Protein AF-A0A928U946-F1 (afdb_monomer_lite)

pLDDT: mean 80.58, std 9.84, range [49.53, 94.31]

Sequence (183 aa):
MQHPRQFDEGKYKKPEDRLKMPDFRLSVEQIKALVIFLSGLRDEKLPEKYVASLSERQKVIAEGRMIINKYNCSGCHQFDLDRIYLNDGIELSGMVKIEEDDGVYFQLMEDNERYGHKAGEVVFIAAEDVVKQDRVTEIELANRIIAYHVEEIGIMPEEARVFVPPLLYGEGKKVQCEWTFAF

Foldseek 3Di:
DCDQQPVVPPDDDDPVRGRPDDDPVDDPVRVVVVCVVVVPDDPPPDDVVPDDPDDPVRVVVVVVVVVCVVVVVVVPDDDWWKWFQFPVRDIFIFDFPDDDPFWTFTAGCADDVPVPDHHRDTDTDGPVGTPDMDIDPADCVQVVQLVCCCVVVVDDSVVSSVVQDDCDDDPVNVVDDVSPPDD

Radius of gyration: 25.31 Å; chains: 1; bounding box: 65×48×60 Å

Secondary structure (DSSP, 8-state):
---TTGGGTTS---GGGS---------HHHHHHHHHHHHH----PPPGGGS----HHHHHHHHHHHHHHHTTGGGTS----EEEEETTS-EEEEEEEEE-SSEEEEEESS-BTTTTB-TT-EEEEEGGGEEEEEE-----HHHHHHHHIIIII---HHHHGGGSPPPP-GGGGGG--GGGS--

Structure (mmCIF, N/CA/C/O backbone):
data_AF-A0A928U946-F1
#
_entry.id   AF-A0A928U946-F1
#
loop_
_atom_site.group_PDB
_atom_site.id
_atom_site.type_symbol
_atom_site.label_atom_id
_atom_site.label_alt_id
_atom_site.label_comp_id
_atom_site.label_asym_id
_atom_site.label_entity_id
_atom_site.label_seq_id
_atom_site.pdbx_PDB_ins_code
_atom_site.Cartn_x
_atom_site.Cartn_y
_atom_site.Cartn_z
_atom_site.occupancy
_atom_site.B_iso_or_equiv
_atom_site.auth_seq_id
_atom_site.auth_comp_id
_atom_site.auth_asym_id
_atom_site.auth_atom_id
_atom_site.pdbx_PDB_model_num
ATOM 1 N N . MET A 1 1 ? 28.181 -9.543 -25.903 1.00 61.56 1 MET A N 1
ATOM 2 C CA . MET A 1 1 ? 27.677 -10.729 -25.174 1.00 61.56 1 MET A CA 1
ATOM 3 C C . MET A 1 1 ? 28.679 -11.872 -25.082 1.00 61.56 1 MET A C 1
ATOM 5 O O . MET A 1 1 ? 28.697 -12.497 -24.040 1.00 61.56 1 MET A O 1
ATOM 9 N N . GLN A 1 2 ? 29.519 -12.129 -26.093 1.00 69.06 2 GLN A N 1
ATOM 10 C CA . GLN A 1 2 ? 30.469 -13.257 -26.052 1.00 69.06 2 GLN A CA 1
ATOM 11 C C . GLN A 1 2 ? 31.568 -13.113 -24.979 1.00 69.06 2 GLN A C 1
ATOM 13 O O . GLN A 1 2 ? 31.949 -14.098 -24.368 1.00 69.06 2 GLN A O 1
ATOM 18 N N . HIS A 1 3 ? 32.007 -11.882 -24.689 1.00 79.50 3 HIS A N 1
ATOM 19 C CA . HIS A 1 3 ? 32.955 -11.586 -23.607 1.00 79.50 3 HIS A CA 1
ATOM 20 C C . HIS A 1 3 ? 32.470 -10.373 -22.796 1.00 79.50 3 HIS A C 1
ATOM 22 O O . HIS A 1 3 ? 32.788 -9.230 -23.144 1.00 79.50 3 HIS A O 1
ATOM 28 N N . PRO A 1 4 ? 31.645 -10.576 -21.753 1.00 80.56 4 PRO A N 1
ATOM 29 C CA . PRO A 1 4 ? 31.019 -9.488 -20.990 1.00 80.56 4 PRO A CA 1
ATOM 30 C C . PRO A 1 4 ? 32.015 -8.537 -20.317 1.00 80.56 4 PRO A C 1
ATOM 32 O O . PRO A 1 4 ? 31.706 -7.365 -20.133 1.00 80.56 4 PRO A O 1
ATOM 35 N N . ARG A 1 5 ? 33.222 -9.024 -19.997 1.00 82.38 5 ARG A N 1
ATOM 36 C CA . ARG A 1 5 ? 34.294 -8.262 -19.335 1.00 82.38 5 ARG A CA 1
ATOM 37 C C . ARG A 1 5 ? 35.460 -7.874 -20.247 1.00 82.38 5 ARG A C 1
ATOM 39 O O . ARG A 1 5 ? 36.483 -7.427 -19.747 1.00 82.38 5 ARG A O 1
ATOM 46 N N . GLN A 1 6 ? 35.308 -7.963 -21.570 1.00 85.00 6 GLN A N 1
ATOM 47 C CA . GLN A 1 6 ? 36.386 -7.629 -22.522 1.00 85.00 6 GLN A CA 1
ATOM 48 C C . GLN A 1 6 ? 36.969 -6.215 -22.327 1.00 85.00 6 GLN A C 1
ATOM 50 O O . GLN A 1 6 ? 38.142 -5.976 -22.574 1.00 85.00 6 GLN A O 1
ATOM 55 N N . PHE A 1 7 ? 36.168 -5.263 -21.833 1.00 81.06 7 PHE A N 1
ATOM 56 C CA . PHE A 1 7 ? 36.613 -3.884 -21.585 1.00 81.06 7 PHE A CA 1
ATOM 57 C C . PHE A 1 7 ? 37.295 -3.673 -20.221 1.00 81.06 7 PHE A C 1
ATOM 59 O O . PHE A 1 7 ? 37.709 -2.549 -19.909 1.00 81.06 7 PHE A O 1
ATOM 66 N N . ASP A 1 8 ? 37.378 -4.720 -19.399 1.00 83.62 8 ASP A N 1
ATOM 67 C CA . ASP A 1 8 ? 38.188 -4.758 -18.180 1.00 83.62 8 ASP A CA 1
ATOM 68 C C . ASP A 1 8 ? 39.599 -5.312 -18.459 1.00 83.62 8 ASP A C 1
ATOM 70 O O . ASP A 1 8 ? 40.495 -5.146 -17.634 1.00 83.62 8 ASP A O 1
ATOM 74 N N . GLU A 1 9 ? 39.827 -5.929 -19.623 1.00 81.69 9 GLU A N 1
ATOM 75 C CA . GLU A 1 9 ? 41.129 -6.484 -20.000 1.00 81.69 9 GLU A CA 1
ATOM 76 C C . GLU A 1 9 ? 42.175 -5.377 -20.210 1.00 81.69 9 GLU A C 1
ATOM 78 O O . GLU A 1 9 ? 41.906 -4.330 -20.804 1.00 81.69 9 GLU A O 1
ATOM 83 N N . GLY A 1 10 ? 43.385 -5.586 -19.677 1.00 82.50 10 GLY A N 1
ATOM 84 C CA . GLY A 1 10 ? 44.504 -4.643 -19.802 1.00 82.50 10 GLY A CA 1
ATOM 85 C C . GLY A 1 10 ? 44.351 -3.331 -19.021 1.00 82.50 10 GLY A C 1
ATOM 86 O O . GLY A 1 10 ? 45.208 -2.456 -19.135 1.00 82.50 10 GLY A O 1
ATOM 87 N N . LYS A 1 11 ? 43.290 -3.175 -18.216 1.00 82.25 11 LYS A N 1
ATOM 88 C CA . LYS A 1 11 ? 43.046 -1.985 -17.389 1.00 82.25 11 LYS A CA 1
ATOM 89 C C . LYS A 1 11 ? 42.996 -2.360 -15.915 1.00 82.25 11 LYS A C 1
ATOM 91 O O . LYS A 1 11 ? 42.261 -3.258 -15.514 1.00 82.25 11 LYS A O 1
ATOM 96 N N . TYR A 1 12 ? 43.727 -1.625 -15.081 1.00 82.19 12 TYR A N 1
ATOM 97 C CA . TYR A 1 12 ? 43.527 -1.722 -13.639 1.00 82.19 12 TYR A CA 1
ATOM 98 C C . TYR A 1 12 ? 42.211 -1.032 -13.256 1.00 82.19 12 TYR A C 1
ATOM 100 O O . TYR A 1 12 ? 42.032 0.158 -13.512 1.00 82.19 12 TYR A O 1
ATOM 108 N N . LYS A 1 13 ? 41.297 -1.787 -12.642 1.00 83.31 13 LYS A N 1
ATOM 109 C CA . LYS A 1 13 ? 40.032 -1.297 -12.079 1.00 83.31 13 LYS A CA 1
ATOM 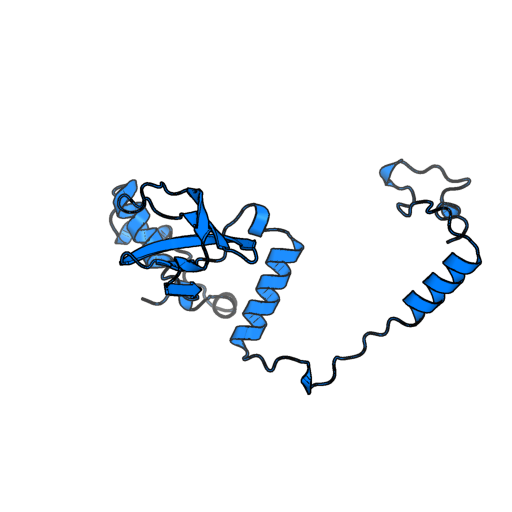110 C C . LYS A 1 13 ? 39.823 -1.903 -10.697 1.00 83.31 13 LYS A C 1
ATOM 112 O O . LYS A 1 13 ? 40.070 -3.103 -10.513 1.00 83.31 13 LYS A O 1
ATOM 117 N N . LYS A 1 14 ? 39.343 -1.095 -9.745 1.00 83.94 14 LYS A N 1
ATOM 118 C CA . LYS A 1 14 ? 38.908 -1.601 -8.435 1.00 83.94 14 LYS A CA 1
ATOM 119 C C . LYS A 1 14 ? 37.752 -2.594 -8.626 1.00 83.94 14 LYS A C 1
ATOM 121 O O . LYS A 1 14 ? 37.055 -2.509 -9.637 1.00 83.94 14 LYS A O 1
ATOM 126 N N . PRO A 1 15 ? 37.534 -3.542 -7.699 1.00 81.19 15 PRO A N 1
ATOM 127 C CA . PRO A 1 15 ? 36.472 -4.539 -7.829 1.00 81.19 15 PRO A CA 1
ATOM 128 C C . PRO A 1 15 ? 35.081 -3.939 -8.086 1.00 81.19 15 PRO A C 1
ATOM 130 O O . PRO A 1 15 ? 34.350 -4.477 -8.916 1.00 81.19 15 PRO A O 1
ATOM 133 N N . GLU A 1 16 ? 34.749 -2.811 -7.448 1.00 85.06 16 GLU A N 1
ATOM 134 C CA . GLU A 1 16 ? 33.469 -2.107 -7.636 1.00 85.06 16 GLU A CA 1
ATOM 135 C C . GLU A 1 16 ? 33.298 -1.494 -9.040 1.00 85.06 16 GLU A C 1
ATOM 137 O O . GLU A 1 16 ? 32.171 -1.351 -9.516 1.00 85.06 16 GLU A O 1
ATOM 142 N N . ASP A 1 17 ? 34.411 -1.177 -9.711 1.00 83.75 17 ASP A N 1
ATOM 143 C CA . ASP A 1 17 ? 34.457 -0.468 -10.998 1.00 83.75 17 ASP A CA 1
ATOM 144 C C . ASP A 1 17 ? 34.483 -1.417 -12.212 1.00 83.75 17 ASP A C 1
ATOM 146 O O . ASP A 1 17 ? 34.528 -0.977 -13.367 1.00 83.75 17 ASP A O 1
ATOM 150 N N . ARG A 1 18 ? 34.503 -2.735 -11.976 1.00 83.50 18 ARG A N 1
ATOM 151 C CA . ARG A 1 18 ? 34.473 -3.750 -13.040 1.00 83.50 18 ARG A CA 1
ATOM 152 C C . ARG A 1 18 ? 33.085 -3.857 -13.657 1.00 83.50 18 ARG A C 1
ATOM 154 O O . ARG A 1 18 ? 32.070 -3.566 -13.022 1.00 83.50 18 ARG A O 1
ATOM 161 N N . LEU A 1 19 ? 33.025 -4.329 -14.900 1.00 84.56 19 LEU A N 1
ATOM 162 C CA . LEU A 1 19 ? 31.747 -4.564 -15.557 1.00 84.56 19 LEU A CA 1
ATOM 163 C C . LEU A 1 19 ? 30.929 -5.606 -14.782 1.00 84.56 19 LEU A C 1
ATOM 165 O O . LEU A 1 19 ? 31.372 -6.728 -14.514 1.00 84.56 19 LEU A O 1
ATOM 169 N N . LYS A 1 20 ? 29.704 -5.202 -14.429 1.00 86.06 20 LYS A N 1
ATOM 170 C CA . LYS A 1 20 ? 28.777 -5.987 -13.603 1.00 86.06 20 LYS A CA 1
ATOM 171 C C . LYS A 1 20 ? 28.120 -7.138 -14.357 1.00 86.06 20 LYS A C 1
ATOM 173 O O . LYS A 1 20 ? 27.618 -8.053 -13.717 1.00 86.06 20 LYS A O 1
ATOM 178 N N . MET A 1 21 ? 28.115 -7.093 -15.691 1.00 86.75 21 MET A N 1
ATOM 179 C CA . MET A 1 21 ? 27.466 -8.108 -16.516 1.00 86.75 21 MET A CA 1
ATOM 180 C C . MET A 1 21 ? 28.122 -9.485 -16.282 1.00 86.75 21 MET A C 1
ATOM 182 O O . MET A 1 21 ? 29.319 -9.631 -16.549 1.00 86.75 21 MET A O 1
ATOM 186 N N . PRO A 1 22 ? 27.372 -10.485 -15.779 1.00 83.75 22 PRO A N 1
ATOM 187 C CA . PRO A 1 22 ? 27.886 -11.835 -15.581 1.00 83.75 22 PRO A CA 1
ATOM 188 C C . PRO A 1 22 ? 28.198 -12.538 -16.903 1.00 83.75 22 PRO A C 1
ATOM 190 O O . PRO A 1 22 ? 27.656 -12.195 -17.956 1.00 83.75 22 PRO A O 1
ATOM 193 N N . ASP A 1 23 ? 29.040 -13.566 -16.825 1.00 84.56 23 ASP A N 1
ATOM 194 C CA . ASP A 1 23 ? 29.208 -14.520 -17.916 1.00 84.56 23 ASP A CA 1
ATOM 195 C C . ASP A 1 23 ? 28.184 -15.652 -17.788 1.00 84.56 23 ASP A C 1
ATOM 197 O O . ASP A 1 23 ? 28.291 -16.532 -16.932 1.00 84.56 23 ASP A O 1
ATOM 201 N N . PHE A 1 24 ? 27.171 -15.597 -18.650 1.00 85.81 24 PHE A N 1
ATOM 202 C CA . PHE A 1 24 ? 26.083 -16.570 -18.711 1.00 85.81 24 PHE A CA 1
ATOM 203 C C . PHE A 1 24 ? 26.414 -17.801 -19.567 1.00 85.81 24 PHE A C 1
ATOM 205 O O . PHE A 1 24 ? 25.575 -18.692 -19.667 1.00 85.81 24 PHE A O 1
ATOM 212 N N . ARG A 1 25 ? 27.611 -17.873 -20.179 1.00 88.00 25 ARG A N 1
ATOM 213 C CA . ARG A 1 25 ? 28.060 -19.003 -21.019 1.00 88.00 25 ARG A CA 1
ATOM 214 C C . ARG A 1 25 ? 27.061 -19.384 -22.123 1.00 88.00 25 ARG A C 1
ATOM 216 O O . ARG A 1 25 ? 26.819 -20.559 -22.383 1.00 88.00 25 ARG A O 1
ATOM 223 N N . LEU A 1 26 ? 26.473 -18.372 -22.763 1.00 88.88 26 LEU A N 1
ATOM 224 C CA . LEU A 1 26 ? 25.502 -18.545 -23.845 1.00 88.88 26 LEU A CA 1
ATOM 225 C C . LEU A 1 26 ? 26.184 -18.986 -25.147 1.00 88.88 26 LEU A C 1
ATOM 227 O O . LEU A 1 26 ? 27.259 -18.486 -25.488 1.00 88.88 26 LEU A O 1
ATOM 231 N N . SER A 1 27 ? 25.526 -19.858 -25.915 1.00 92.75 27 SER A N 1
ATOM 232 C CA . SER A 1 27 ? 25.951 -20.193 -27.279 1.00 92.75 27 SER A CA 1
ATOM 233 C C . SER A 1 27 ? 25.749 -19.013 -28.238 1.00 92.75 27 SER A C 1
ATOM 235 O O . SER A 1 27 ? 25.004 -18.069 -27.957 1.00 92.75 27 SER A O 1
ATOM 237 N N . VAL A 1 28 ? 26.383 -19.063 -29.411 1.00 90.38 28 VAL A N 1
ATOM 238 C CA . VAL A 1 28 ? 26.236 -18.022 -30.444 1.00 90.38 28 VAL A CA 1
ATOM 239 C C . VAL A 1 28 ? 24.777 -17.895 -30.896 1.00 90.38 28 VAL A C 1
ATOM 241 O O . VAL A 1 28 ? 24.278 -16.784 -31.085 1.00 90.38 28 VAL A O 1
ATOM 244 N N . GLU A 1 29 ? 24.066 -19.016 -31.003 1.00 92.69 29 GLU A N 1
ATOM 245 C CA . GLU A 1 29 ? 22.645 -19.078 -31.346 1.00 92.69 29 GLU A CA 1
ATOM 246 C C . GLU A 1 29 ? 21.782 -18.442 -30.255 1.00 92.69 29 GLU A C 1
ATOM 248 O O . GLU A 1 29 ? 20.895 -17.649 -30.567 1.00 92.69 29 GLU A O 1
ATOM 253 N N . GLN A 1 30 ? 22.068 -18.723 -28.979 1.00 91.19 30 GLN A N 1
ATOM 254 C CA . GLN A 1 30 ? 21.353 -18.135 -27.841 1.00 91.19 30 GLN A CA 1
ATOM 255 C C . GLN A 1 30 ? 21.585 -16.626 -27.742 1.00 91.19 30 GLN A C 1
ATOM 257 O O . GLN A 1 30 ? 20.645 -15.869 -27.508 1.00 91.19 30 GLN A O 1
ATOM 262 N N . ILE A 1 31 ? 22.817 -16.168 -27.983 1.00 91.50 31 ILE A N 1
ATOM 263 C CA . ILE A 1 31 ? 23.141 -14.738 -28.056 1.00 91.50 31 ILE A CA 1
ATOM 264 C C . ILE A 1 31 ? 22.345 -14.081 -29.184 1.00 91.50 31 ILE A C 1
ATOM 266 O O . ILE A 1 31 ? 21.745 -13.029 -28.978 1.00 91.50 31 ILE A O 1
ATOM 270 N N . LYS A 1 32 ? 22.306 -14.699 -30.369 1.00 91.94 32 LYS A N 1
ATOM 271 C CA . LYS A 1 32 ? 21.558 -14.174 -31.516 1.00 91.94 32 LYS A CA 1
ATOM 272 C C . LYS A 1 32 ? 20.055 -14.122 -31.234 1.00 91.94 32 LYS A C 1
ATOM 274 O O . LYS A 1 32 ? 19.433 -13.103 -31.513 1.00 91.94 32 LYS A O 1
ATOM 279 N N . ALA A 1 33 ? 19.490 -15.174 -30.646 1.00 92.81 33 ALA A N 1
ATOM 280 C CA . ALA A 1 33 ? 18.089 -15.218 -30.234 1.00 92.81 33 ALA A CA 1
ATOM 281 C C . ALA A 1 33 ? 17.758 -14.116 -29.218 1.00 92.81 33 ALA A C 1
ATOM 283 O O . ALA A 1 33 ? 16.769 -13.408 -29.384 1.00 92.81 33 ALA A O 1
ATOM 284 N N . LEU A 1 34 ? 18.616 -13.913 -28.217 1.00 90.75 34 LEU A N 1
ATOM 285 C CA . LEU A 1 34 ? 18.429 -12.878 -27.204 1.00 90.75 34 LEU A CA 1
ATOM 286 C C . LEU A 1 34 ? 18.534 -11.465 -27.794 1.00 90.75 34 LEU A C 1
ATOM 288 O O . LEU A 1 34 ? 17.732 -10.603 -27.456 1.00 90.75 34 LEU A O 1
ATOM 292 N N . VAL A 1 35 ? 19.469 -11.228 -28.719 1.00 89.94 35 VAL A N 1
ATOM 293 C CA . VAL A 1 35 ? 19.572 -9.949 -29.442 1.00 89.94 35 VAL A CA 1
ATOM 294 C C . VAL A 1 35 ? 18.326 -9.698 -30.285 1.00 89.94 35 VAL A C 1
ATOM 296 O O . VAL A 1 35 ? 17.808 -8.586 -30.255 1.00 89.94 35 VAL A O 1
ATOM 299 N N . ILE A 1 36 ? 17.822 -10.705 -31.006 1.00 89.88 36 ILE A N 1
ATOM 300 C CA . ILE A 1 36 ? 16.582 -10.594 -31.792 1.00 89.88 36 ILE A CA 1
ATOM 301 C C . ILE A 1 36 ? 15.404 -10.265 -30.876 1.00 89.88 36 ILE A C 1
ATOM 303 O O . ILE A 1 36 ? 14.654 -9.340 -31.170 1.00 89.88 36 ILE A O 1
ATOM 307 N N . PHE A 1 37 ? 15.273 -10.978 -29.758 1.00 89.94 37 PHE A N 1
ATOM 308 C CA . PHE A 1 37 ? 14.222 -10.745 -28.775 1.00 89.94 37 PHE A CA 1
ATOM 309 C C . PHE A 1 37 ? 14.275 -9.317 -28.225 1.00 89.94 37 PHE A C 1
ATOM 311 O O . PHE A 1 37 ? 13.308 -8.577 -28.363 1.00 89.94 37 PHE A O 1
ATOM 318 N N . LEU A 1 38 ? 15.425 -8.893 -27.690 1.00 88.62 38 LEU A N 1
ATOM 319 C CA . LEU A 1 38 ? 15.607 -7.554 -27.123 1.00 88.62 38 LEU A CA 1
ATOM 320 C C . LEU A 1 38 ? 15.436 -6.444 -28.168 1.00 88.62 38 LEU A C 1
ATOM 322 O O . LEU A 1 38 ? 14.910 -5.388 -27.846 1.00 88.62 38 LEU A O 1
ATOM 326 N N . SER A 1 39 ? 15.848 -6.679 -29.417 1.00 85.50 39 SER A N 1
ATOM 327 C CA . SER A 1 39 ? 15.660 -5.720 -30.520 1.00 85.50 39 SER A CA 1
ATOM 328 C C . SER A 1 39 ? 14.210 -5.664 -31.010 1.00 85.50 39 SER A C 1
ATOM 330 O O . SER A 1 39 ? 13.802 -4.682 -31.627 1.00 85.50 39 SER A O 1
ATOM 332 N N . GLY A 1 40 ? 13.445 -6.732 -30.774 1.00 83.19 40 GLY A N 1
ATOM 333 C CA . GLY A 1 40 ? 12.014 -6.821 -31.047 1.00 83.19 40 GLY A CA 1
ATOM 334 C C . GLY A 1 40 ? 11.145 -6.222 -29.943 1.00 83.19 40 GLY A C 1
ATOM 335 O O . GLY A 1 40 ? 9.984 -5.918 -30.209 1.00 83.19 40 GLY A O 1
ATOM 336 N N . LEU A 1 41 ? 11.691 -6.011 -28.738 1.00 84.38 41 LEU A N 1
ATOM 337 C CA . LEU A 1 41 ? 11.020 -5.266 -27.676 1.00 84.38 41 LEU A CA 1
ATOM 338 C C . LEU A 1 41 ? 10.896 -3.804 -28.108 1.00 84.38 41 LEU A C 1
ATOM 340 O O . LEU A 1 41 ? 11.830 -3.010 -28.012 1.00 84.38 41 LEU A O 1
ATOM 344 N N . ARG A 1 42 ? 9.726 -3.457 -28.629 1.00 75.19 42 ARG A N 1
ATOM 345 C CA . ARG A 1 42 ? 9.306 -2.074 -28.823 1.00 75.19 42 ARG A CA 1
ATOM 346 C C . ARG A 1 42 ? 8.480 -1.660 -27.615 1.00 75.19 42 ARG A C 1
ATOM 348 O O . ARG A 1 42 ? 7.735 -2.481 -27.085 1.00 75.19 42 ARG A O 1
ATOM 355 N N . ASP A 1 43 ? 8.545 -0.380 -27.260 1.00 65.62 43 ASP A N 1
ATOM 356 C CA . ASP A 1 43 ? 7.493 0.269 -26.474 1.00 65.62 43 ASP A CA 1
ATOM 357 C C . ASP A 1 43 ? 6.236 0.352 -27.351 1.00 65.62 43 ASP A C 1
ATOM 359 O O . ASP A 1 43 ? 5.859 1.406 -27.871 1.00 65.62 43 ASP A O 1
ATOM 363 N N . GLU A 1 44 ? 5.622 -0.795 -27.626 1.00 64.50 44 GLU A N 1
ATOM 364 C CA . GLU A 1 44 ? 4.308 -0.821 -28.236 1.00 64.50 44 GLU A CA 1
ATOM 365 C C . GLU A 1 44 ? 3.354 -0.202 -27.223 1.00 64.50 44 GLU A C 1
ATOM 367 O O . GLU A 1 44 ? 3.119 -0.740 -26.139 1.00 64.50 44 GLU A O 1
ATOM 372 N N . LYS A 1 45 ? 2.829 0.980 -27.561 1.00 64.38 45 LYS A N 1
ATOM 373 C CA . LYS A 1 45 ? 1.728 1.560 -26.803 1.00 64.38 45 LYS A CA 1
ATOM 374 C C . LYS A 1 45 ? 0.613 0.529 -26.800 1.00 64.38 45 LYS A C 1
ATOM 376 O O . LYS A 1 45 ? 0.131 0.144 -27.867 1.00 64.38 45 LYS A O 1
ATOM 381 N N . LEU A 1 46 ? 0.232 0.088 -25.604 1.00 70.56 46 LEU A N 1
ATOM 382 C CA . LEU A 1 46 ? -0.918 -0.783 -25.430 1.00 70.56 46 LEU A CA 1
ATOM 383 C C . LEU A 1 46 ? -2.096 -0.165 -26.200 1.00 70.56 46 LEU A C 1
ATOM 385 O O . LEU A 1 46 ? -2.341 1.037 -26.050 1.00 70.56 46 LEU A O 1
ATOM 389 N N . PRO A 1 47 ? -2.796 -0.939 -27.051 1.00 77.62 47 PRO A N 1
ATOM 390 C CA . PRO A 1 47 ? -4.004 -0.459 -27.706 1.00 77.62 47 PRO A CA 1
ATOM 391 C C . PRO A 1 47 ? -4.928 0.189 -26.673 1.00 77.62 47 PRO A C 1
ATOM 393 O O . PRO A 1 47 ? -5.065 -0.358 -25.582 1.00 77.62 47 PRO A O 1
ATOM 396 N N . GLU A 1 48 ? -5.577 1.311 -26.998 1.00 75.31 48 GLU A N 1
ATOM 397 C CA . GLU A 1 48 ? -6.351 2.100 -26.017 1.00 75.31 48 GLU A CA 1
ATOM 398 C C . GLU A 1 48 ? -7.369 1.261 -25.234 1.00 75.31 48 GLU A C 1
ATOM 400 O O . GLU A 1 48 ? -7.561 1.475 -24.044 1.00 75.31 48 GLU A O 1
ATOM 405 N N . LYS A 1 49 ? -7.941 0.228 -25.864 1.00 80.88 49 LYS A N 1
ATOM 406 C CA . LYS A 1 49 ? -8.848 -0.737 -25.220 1.00 80.88 49 LYS A CA 1
ATOM 407 C C . LYS A 1 49 ? -8.245 -1.506 -24.029 1.00 80.88 49 LYS A C 1
ATOM 409 O O . LYS A 1 49 ? -8.996 -2.076 -23.248 1.00 80.88 49 LYS A O 1
ATOM 414 N N . TYR A 1 50 ? -6.919 -1.566 -23.917 1.00 73.94 50 TYR A N 1
ATOM 415 C CA . TYR A 1 50 ? -6.177 -2.193 -22.817 1.00 73.94 50 TYR A CA 1
ATOM 416 C C . TYR A 1 50 ? -5.568 -1.168 -21.852 1.00 73.94 50 TYR A C 1
ATOM 418 O O . TYR A 1 50 ? -4.980 -1.555 -20.845 1.00 73.94 50 TYR A O 1
ATOM 426 N N . VAL A 1 51 ? -5.691 0.130 -22.141 1.00 78.19 51 VAL A N 1
ATOM 427 C CA . VAL A 1 51 ? -5.257 1.198 -21.241 1.00 78.19 51 VAL A CA 1
ATOM 428 C C . VAL A 1 51 ? -6.441 1.578 -20.362 1.00 78.19 51 VAL A C 1
ATOM 430 O O . VAL A 1 51 ? -7.483 2.017 -20.848 1.00 78.19 51 VAL A O 1
ATOM 433 N N . ALA A 1 52 ? -6.289 1.407 -19.050 1.00 77.88 52 ALA A N 1
ATOM 434 C CA . ALA A 1 52 ? -7.321 1.805 -18.106 1.00 77.88 52 ALA A CA 1
ATOM 435 C C . ALA A 1 52 ? -7.589 3.315 -18.217 1.00 77.88 52 ALA A C 1
ATOM 437 O O . ALA A 1 52 ? -6.677 4.136 -18.099 1.00 77.88 52 ALA A O 1
ATOM 438 N N . SER A 1 53 ? -8.854 3.683 -18.420 1.00 80.94 53 SER A N 1
ATOM 439 C CA . SER A 1 53 ? -9.297 5.077 -18.367 1.00 80.94 53 SER A CA 1
ATOM 440 C C . SER A 1 53 ? -9.413 5.507 -16.907 1.00 80.94 53 SER A C 1
ATOM 442 O O . SER A 1 53 ? -10.452 5.336 -16.275 1.00 80.94 53 SER A O 1
ATOM 444 N N . LEU A 1 54 ? -8.307 6.009 -16.360 1.00 82.19 54 LEU A N 1
ATOM 445 C CA . LEU A 1 54 ? -8.218 6.460 -14.974 1.00 82.19 54 LEU A CA 1
ATOM 446 C C . LEU A 1 54 ? -8.641 7.926 -14.846 1.00 82.19 54 LEU A C 1
ATOM 448 O O . LEU A 1 54 ? -8.239 8.775 -15.650 1.00 82.19 54 LEU A O 1
ATOM 452 N N . SER A 1 55 ? -9.400 8.234 -13.795 1.00 86.81 55 SER A N 1
ATOM 453 C CA . SER A 1 55 ? -9.606 9.612 -13.349 1.00 86.81 55 SER A CA 1
ATOM 454 C C . SER A 1 55 ? -8.277 10.242 -12.926 1.00 86.81 55 SER A C 1
ATOM 456 O O . SER A 1 55 ? -7.302 9.545 -12.639 1.00 86.81 55 SER A O 1
ATOM 458 N N . GLU A 1 56 ? -8.224 11.571 -12.849 1.00 80.88 56 GLU A N 1
ATOM 459 C CA . GLU A 1 56 ? -6.986 12.266 -12.480 1.00 80.88 56 GLU A CA 1
ATOM 460 C C . GLU A 1 56 ? -6.470 11.835 -11.099 1.00 80.88 56 GLU A C 1
ATOM 462 O O . GLU A 1 56 ? -5.292 11.527 -10.932 1.00 80.88 56 GLU A O 1
ATOM 467 N N . ARG A 1 57 ? -7.382 11.664 -10.132 1.00 76.25 57 ARG A N 1
ATOM 468 C CA . ARG A 1 57 ? -7.055 11.116 -8.810 1.00 76.25 57 ARG A CA 1
ATOM 469 C C . ARG A 1 57 ? -6.450 9.713 -8.907 1.00 76.25 57 ARG A C 1
ATOM 471 O O . ARG A 1 57 ? -5.464 9.420 -8.237 1.00 76.25 57 ARG A O 1
ATOM 478 N N . GLN A 1 58 ? -7.022 8.841 -9.735 1.00 77.69 58 GLN A N 1
ATOM 479 C CA . GLN A 1 58 ? -6.528 7.473 -9.898 1.00 77.69 58 GLN A CA 1
ATOM 480 C C . GLN A 1 58 ? -5.133 7.427 -10.536 1.00 77.69 58 GLN A C 1
ATOM 482 O O . GLN A 1 58 ? -4.337 6.568 -10.161 1.00 77.69 58 GLN A O 1
ATOM 487 N N . LYS A 1 59 ? -4.808 8.353 -11.448 1.00 80.00 59 LYS A N 1
ATOM 488 C CA . LYS A 1 59 ? -3.456 8.466 -12.019 1.00 80.00 59 LYS A CA 1
ATOM 489 C C . LYS A 1 59 ? -2.424 8.845 -10.964 1.00 80.00 59 LYS A C 1
ATOM 491 O O . LYS A 1 59 ? -1.418 8.155 -10.843 1.00 80.00 59 LYS A O 1
ATOM 496 N N . VAL A 1 60 ? -2.709 9.867 -10.154 1.00 78.75 60 VAL A N 1
ATOM 497 C CA . VAL A 1 60 ? -1.816 10.299 -9.063 1.00 78.75 60 VAL A CA 1
ATOM 498 C C . VAL A 1 60 ? -1.573 9.157 -8.070 1.00 78.75 60 VAL A C 1
ATOM 500 O O . VAL A 1 60 ? -0.436 8.909 -7.671 1.00 78.75 60 VAL A O 1
ATOM 503 N N . ILE A 1 61 ? -2.620 8.402 -7.717 1.00 78.81 61 ILE A N 1
ATOM 504 C CA . ILE A 1 61 ? -2.490 7.216 -6.855 1.00 78.81 61 ILE A CA 1
ATOM 505 C C . ILE A 1 61 ? -1.608 6.147 -7.517 1.00 78.81 61 ILE A C 1
ATOM 507 O O . ILE A 1 61 ? -0.745 5.570 -6.855 1.00 78.81 61 ILE A O 1
ATOM 511 N N . ALA A 1 62 ? -1.803 5.873 -8.810 1.00 80.75 62 ALA A N 1
ATOM 512 C CA . ALA A 1 62 ? -1.008 4.887 -9.539 1.00 80.75 62 ALA A CA 1
ATOM 513 C C . ALA A 1 62 ? 0.479 5.275 -9.594 1.00 80.75 62 ALA A C 1
ATOM 515 O O . ALA A 1 62 ? 1.338 4.435 -9.329 1.00 80.75 62 ALA A O 1
ATOM 516 N N . GLU A 1 63 ? 0.789 6.542 -9.866 1.00 83.12 63 GLU A N 1
ATOM 517 C CA . GLU A 1 63 ? 2.159 7.067 -9.850 1.00 83.12 63 GLU A CA 1
ATOM 518 C C . GLU A 1 63 ? 2.791 6.971 -8.455 1.00 83.12 63 GLU A C 1
ATOM 520 O O . GLU A 1 63 ? 3.917 6.487 -8.316 1.00 83.12 63 GLU A O 1
ATOM 525 N N . GLY A 1 64 ? 2.050 7.336 -7.403 1.00 82.50 64 GLY A N 1
ATOM 526 C CA . GLY A 1 64 ? 2.494 7.172 -6.017 1.00 82.50 64 GLY A CA 1
ATOM 527 C C . GLY A 1 64 ? 2.815 5.713 -5.677 1.00 82.50 64 GLY A C 1
ATOM 528 O O . GLY A 1 64 ? 3.880 5.419 -5.128 1.00 82.50 64 GLY A O 1
ATOM 529 N N . ARG A 1 65 ? 1.950 4.775 -6.086 1.00 81.94 65 ARG A N 1
ATOM 530 C CA . ARG A 1 65 ? 2.176 3.329 -5.917 1.00 81.94 65 ARG A CA 1
ATOM 531 C C . ARG A 1 65 ? 3.424 2.839 -6.648 1.00 81.94 65 ARG A C 1
ATOM 533 O O . ARG A 1 65 ? 4.154 2.014 -6.103 1.00 81.94 65 ARG A O 1
ATOM 540 N N . MET A 1 66 ? 3.726 3.365 -7.839 1.00 82.50 66 MET A N 1
ATOM 541 C CA . MET A 1 66 ? 4.976 3.025 -8.533 1.00 82.50 66 MET A CA 1
ATOM 542 C C . MET A 1 66 ? 6.207 3.420 -7.714 1.00 82.50 66 MET A C 1
ATOM 544 O O . MET A 1 66 ? 7.171 2.658 -7.664 1.00 82.50 66 MET A O 1
ATOM 548 N N . ILE A 1 67 ? 6.184 4.580 -7.053 1.00 84.25 67 ILE A N 1
ATOM 549 C CA . ILE A 1 67 ? 7.291 5.041 -6.202 1.00 84.25 67 ILE A CA 1
ATOM 550 C C . ILE A 1 67 ? 7.432 4.142 -4.970 1.00 84.25 67 ILE A C 1
ATOM 552 O O . ILE A 1 67 ? 8.539 3.676 -4.693 1.00 84.25 67 ILE A O 1
ATOM 556 N N . ILE A 1 68 ? 6.324 3.853 -4.277 1.00 80.06 68 ILE A N 1
ATOM 557 C CA . ILE A 1 68 ? 6.292 2.956 -3.107 1.00 80.06 68 ILE A CA 1
ATOM 558 C C . ILE A 1 68 ? 6.925 1.605 -3.454 1.00 80.06 68 ILE A C 1
ATOM 560 O O . ILE A 1 68 ? 7.814 1.139 -2.740 1.00 80.06 68 ILE A O 1
ATOM 564 N N . ASN A 1 69 ? 6.534 1.018 -4.587 1.00 79.81 69 ASN A N 1
ATOM 565 C CA . ASN A 1 69 ? 7.056 -0.272 -5.035 1.00 79.81 69 ASN A CA 1
ATOM 566 C C . ASN A 1 69 ? 8.528 -0.192 -5.453 1.00 79.81 69 ASN A C 1
ATOM 568 O O . ASN A 1 69 ? 9.323 -1.054 -5.083 1.00 79.81 69 ASN A O 1
ATOM 572 N N . LYS A 1 70 ? 8.923 0.854 -6.188 1.00 84.06 70 LYS A N 1
ATOM 573 C CA . LYS A 1 70 ? 10.301 1.027 -6.676 1.00 84.06 70 LYS A CA 1
ATOM 574 C C . LYS A 1 70 ? 11.327 1.078 -5.543 1.00 84.06 70 LYS A C 1
ATOM 576 O O . LYS A 1 70 ? 12.432 0.568 -5.710 1.00 84.06 70 LYS A O 1
ATOM 581 N N . TYR A 1 71 ? 10.972 1.699 -4.422 1.00 82.56 71 TYR A N 1
ATOM 582 C CA . TYR A 1 71 ? 11.837 1.804 -3.243 1.00 82.56 71 TYR A CA 1
ATOM 583 C C . TYR A 1 71 ? 11.520 0.764 -2.163 1.00 82.56 71 TYR A C 1
ATOM 585 O O . TYR A 1 71 ? 12.132 0.797 -1.099 1.00 82.56 71 TYR A O 1
ATOM 593 N N . ASN A 1 72 ? 10.602 -0.170 -2.441 1.00 79.50 72 ASN A N 1
ATOM 594 C CA . ASN A 1 72 ? 10.137 -1.192 -1.506 1.00 79.50 72 ASN A CA 1
ATOM 595 C C . ASN A 1 72 ? 9.717 -0.611 -0.143 1.00 79.50 72 ASN A C 1
ATOM 597 O O . ASN A 1 72 ? 9.988 -1.194 0.908 1.00 79.50 72 ASN A O 1
ATOM 601 N N . CYS A 1 73 ? 9.069 0.561 -0.148 1.00 74.31 73 CYS A N 1
ATOM 602 C CA . CYS A 1 73 ? 8.651 1.234 1.081 1.00 74.31 73 CYS A CA 1
ATOM 603 C C . CYS A 1 73 ? 7.680 0.357 1.883 1.00 74.31 73 CYS A C 1
ATOM 605 O O . CYS A 1 73 ? 7.744 0.346 3.111 1.00 74.31 73 CYS A O 1
ATOM 607 N N . SER A 1 74 ? 6.823 -0.405 1.191 1.00 72.00 74 SER A N 1
ATOM 608 C CA . SER A 1 74 ? 5.870 -1.357 1.777 1.00 72.00 74 SER A CA 1
ATOM 609 C C . SER A 1 74 ? 6.529 -2.528 2.515 1.00 72.00 74 SER A C 1
ATOM 611 O O . SER A 1 74 ? 5.873 -3.204 3.303 1.00 72.00 74 SER A O 1
ATOM 613 N N . GLY A 1 75 ? 7.834 -2.751 2.316 1.00 65.81 75 GLY A N 1
ATOM 614 C CA . GLY A 1 75 ? 8.594 -3.731 3.089 1.00 65.81 75 GLY A CA 1
ATOM 615 C C . GLY A 1 75 ? 8.753 -3.346 4.564 1.00 65.81 75 GLY A C 1
ATOM 616 O O . GLY A 1 75 ? 8.864 -4.232 5.407 1.00 65.81 75 GLY A O 1
ATOM 617 N N . CYS A 1 76 ? 8.737 -2.044 4.878 1.00 69.06 76 CYS A N 1
ATOM 618 C CA . CYS A 1 76 ? 8.899 -1.529 6.244 1.00 69.06 76 CYS A CA 1
ATOM 619 C C . CYS A 1 76 ? 7.698 -0.708 6.738 1.00 69.06 76 CYS A C 1
ATOM 621 O O . CYS A 1 76 ? 7.406 -0.717 7.930 1.00 69.06 76 CYS A O 1
ATOM 623 N N . HIS A 1 77 ? 7.012 0.016 5.852 1.00 67.56 77 HIS A N 1
ATOM 624 C CA . HIS A 1 77 ? 5.896 0.900 6.189 1.00 67.56 77 HIS A CA 1
ATOM 625 C C . HIS A 1 77 ? 4.575 0.337 5.668 1.00 67.56 77 HIS A C 1
ATOM 627 O O . HIS A 1 77 ? 4.512 -0.204 4.568 1.00 67.56 77 HIS A O 1
ATOM 633 N N . GLN A 1 78 ? 3.502 0.504 6.435 1.00 67.06 78 GLN A N 1
ATOM 634 C CA . GLN A 1 78 ? 2.159 0.116 6.015 1.00 67.06 78 GLN A CA 1
ATOM 635 C C . GLN A 1 78 ? 1.480 1.296 5.312 1.00 67.06 78 GLN A C 1
ATOM 637 O O . GLN A 1 78 ? 1.443 2.400 5.854 1.00 67.06 78 GLN A O 1
ATOM 642 N N . PHE A 1 79 ? 0.973 1.065 4.099 1.00 68.69 79 PHE A N 1
ATOM 643 C CA . PHE A 1 79 ? 0.324 2.093 3.271 1.00 68.69 79 PHE A CA 1
ATOM 644 C C . PHE A 1 79 ? -1.131 1.775 2.930 1.00 68.69 79 PHE A C 1
ATOM 646 O O . PHE A 1 79 ? -1.864 2.684 2.548 1.00 68.69 79 PHE A O 1
ATOM 653 N N . ASP A 1 80 ? -1.537 0.514 3.064 1.00 70.38 80 ASP A N 1
ATOM 654 C CA . ASP A 1 80 ? -2.891 0.058 2.791 1.00 70.38 80 ASP A CA 1
ATOM 655 C C . ASP A 1 80 ? -3.515 -0.443 4.100 1.00 70.38 80 ASP A C 1
ATOM 657 O O . ASP A 1 80 ? -2.837 -1.016 4.957 1.00 70.38 80 ASP A O 1
ATOM 661 N N . LEU A 1 81 ? -4.809 -0.181 4.253 1.00 77.00 81 LEU A N 1
ATOM 662 C CA . LEU A 1 81 ? -5.617 -0.653 5.365 1.00 77.00 81 LEU A CA 1
ATOM 663 C C . LEU A 1 81 ? -6.859 -1.319 4.773 1.00 77.00 81 LEU A C 1
ATOM 665 O O . LEU A 1 81 ? -7.517 -0.768 3.891 1.00 77.00 81 LEU A O 1
ATOM 669 N N . ASP A 1 82 ? -7.171 -2.499 5.265 1.00 84.06 82 ASP A N 1
ATOM 670 C CA . ASP A 1 82 ? -8.295 -3.324 4.867 1.00 84.06 82 ASP A CA 1
ATOM 671 C C . ASP A 1 82 ? -9.198 -3.547 6.083 1.00 84.06 82 ASP A C 1
ATOM 673 O O . ASP A 1 82 ? -8.736 -3.636 7.227 1.00 84.06 82 ASP A O 1
ATOM 677 N N . ARG A 1 83 ? -10.500 -3.646 5.821 1.00 88.06 83 ARG A N 1
ATOM 678 C CA . ARG A 1 83 ? -11.505 -4.102 6.780 1.00 88.06 83 ARG A CA 1
ATOM 679 C C . ARG A 1 83 ? -12.111 -5.403 6.292 1.00 88.06 83 ARG A C 1
ATOM 681 O O . ARG A 1 83 ? -12.653 -5.452 5.190 1.00 88.06 83 ARG A O 1
ATOM 688 N N . ILE A 1 84 ? -12.017 -6.441 7.113 1.00 90.88 84 ILE A N 1
ATOM 689 C CA . ILE A 1 84 ? -12.588 -7.759 6.844 1.00 90.88 84 ILE A CA 1
ATOM 690 C C . ILE A 1 84 ? -13.731 -8.003 7.823 1.00 90.88 84 ILE A C 1
ATOM 692 O O . ILE A 1 84 ? -13.562 -7.900 9.037 1.00 90.88 84 ILE A O 1
ATOM 696 N N . TYR A 1 85 ? -14.893 -8.343 7.278 1.00 91.62 85 TYR A N 1
ATOM 697 C CA . TYR A 1 85 ? -16.086 -8.722 8.021 1.00 91.62 85 TYR A CA 1
ATOM 698 C C . TYR A 1 85 ? -16.234 -10.240 7.962 1.00 91.62 85 TYR A C 1
ATOM 700 O O . TYR A 1 85 ? -16.322 -10.799 6.868 1.00 91.62 85 TYR A O 1
ATOM 708 N N . LEU A 1 86 ? -16.267 -10.895 9.121 1.00 92.25 86 LEU A N 1
ATOM 709 C CA . LEU A 1 86 ? -16.412 -12.348 9.236 1.00 92.25 86 LEU A CA 1
ATOM 710 C C . LEU A 1 86 ? -17.858 -12.770 9.534 1.00 92.25 86 LEU A C 1
ATOM 712 O O . LEU A 1 86 ? -18.654 -11.974 10.042 1.00 92.25 86 LEU A O 1
ATOM 716 N N . ASN A 1 87 ? -18.178 -14.043 9.277 1.00 86.94 87 ASN A N 1
ATOM 717 C CA . ASN A 1 87 ? -19.515 -14.636 9.462 1.00 86.94 87 ASN A CA 1
ATOM 718 C C . ASN A 1 87 ? -20.107 -14.428 10.873 1.00 86.94 87 ASN A C 1
ATOM 720 O O . ASN A 1 87 ? -21.313 -14.227 11.014 1.00 86.94 87 ASN A O 1
ATOM 724 N N . ASP A 1 88 ? -19.270 -14.379 11.911 1.00 82.88 88 ASP A N 1
ATOM 725 C CA . ASP A 1 88 ? -19.697 -14.188 13.306 1.00 82.88 88 ASP A CA 1
ATOM 726 C C . ASP A 1 88 ? -19.969 -12.717 13.686 1.00 82.88 88 ASP A C 1
ATOM 728 O O . ASP A 1 88 ? -20.169 -12.377 14.860 1.00 82.88 88 ASP A O 1
ATOM 732 N N . GLY A 1 89 ? -19.967 -11.810 12.703 1.00 86.56 89 GLY A N 1
ATOM 733 C CA . GLY A 1 89 ? -20.097 -10.369 12.919 1.00 86.56 89 GLY A CA 1
ATOM 734 C C . GLY A 1 89 ? -18.859 -9.756 13.576 1.00 86.56 89 GLY A C 1
ATOM 735 O O . GLY A 1 89 ? -18.975 -8.778 14.314 1.00 86.56 89 GLY A O 1
ATOM 736 N N . ILE A 1 90 ? -17.692 -10.371 13.369 1.00 90.44 90 ILE A N 1
ATOM 737 C CA . ILE A 1 90 ? -16.391 -9.836 13.777 1.00 90.44 90 ILE A CA 1
ATOM 738 C C . ILE A 1 90 ? -15.889 -8.922 12.659 1.00 90.44 90 ILE A C 1
ATOM 740 O O . ILE A 1 90 ? -15.870 -9.317 11.495 1.00 90.44 90 ILE A O 1
ATOM 744 N N . GLU A 1 91 ? -15.478 -7.711 13.023 1.00 90.44 91 GLU A N 1
ATOM 745 C CA . GLU A 1 91 ? -14.806 -6.770 12.129 1.00 90.44 91 GLU A CA 1
ATOM 746 C C . GLU A 1 91 ? -13.320 -6.730 12.480 1.00 90.44 91 GLU A C 1
ATOM 748 O O . GLU A 1 91 ? -12.943 -6.487 13.628 1.00 90.44 91 GLU A O 1
ATOM 753 N N . LEU A 1 92 ? -12.479 -6.990 11.486 1.00 89.38 92 LEU A N 1
ATOM 754 C CA . LEU A 1 92 ? -11.031 -6.942 11.599 1.00 89.38 92 LEU A CA 1
ATOM 755 C C . LEU A 1 92 ? -10.516 -5.768 10.775 1.00 89.38 92 LEU A C 1
ATOM 757 O O . LEU A 1 92 ? -10.787 -5.680 9.581 1.00 89.38 92 LEU A O 1
ATOM 761 N N . SER A 1 93 ? -9.751 -4.885 11.411 1.00 86.56 93 SER A N 1
ATOM 762 C CA . SER A 1 93 ? -9.009 -3.822 10.732 1.00 86.56 93 SER A CA 1
ATOM 763 C C . SER A 1 93 ? -7.534 -4.193 10.689 1.00 86.56 93 SER A C 1
ATOM 765 O O . SER A 1 93 ? -6.960 -4.612 11.697 1.00 86.56 93 SER A O 1
ATOM 767 N N . GLY A 1 94 ? -6.908 -4.057 9.528 1.00 84.81 94 GLY A N 1
ATOM 768 C CA . GLY A 1 94 ? -5.563 -4.577 9.333 1.00 84.81 94 GLY A CA 1
ATOM 769 C C . GLY A 1 94 ? -5.072 -4.444 7.907 1.00 84.81 94 GLY A C 1
ATOM 770 O O . GLY A 1 94 ? -5.504 -3.555 7.184 1.00 84.81 94 GLY A O 1
ATOM 771 N N . MET A 1 95 ? -4.146 -5.305 7.510 1.00 83.25 95 MET A N 1
ATOM 772 C CA . MET A 1 95 ? -3.581 -5.300 6.165 1.00 83.25 95 MET A CA 1
ATOM 773 C C . MET A 1 95 ? -3.392 -6.722 5.662 1.00 83.25 95 MET A C 1
ATOM 775 O O . MET A 1 95 ? -2.793 -7.555 6.349 1.00 83.25 95 MET A O 1
ATOM 779 N N . VAL A 1 96 ? -3.826 -6.980 4.431 1.00 87.06 96 VAL A N 1
ATOM 780 C CA . VAL A 1 96 ? -3.520 -8.241 3.757 1.00 87.06 96 VAL A CA 1
ATOM 781 C C . VAL A 1 96 ? -2.029 -8.294 3.411 1.00 87.06 96 VAL A C 1
ATOM 783 O O . VAL A 1 96 ? -1.486 -7.420 2.737 1.00 87.06 96 VAL A O 1
ATOM 786 N N . LYS A 1 97 ? -1.342 -9.322 3.908 1.00 83.12 97 LYS A N 1
ATOM 787 C CA . LYS A 1 97 ? 0.079 -9.590 3.650 1.00 83.12 97 LYS A CA 1
ATOM 788 C C . LYS A 1 97 ? 0.277 -10.472 2.436 1.00 83.12 97 LYS A C 1
ATOM 790 O O . LYS A 1 97 ? 1.191 -10.231 1.653 1.00 83.12 97 LYS A O 1
ATOM 795 N N . ILE A 1 98 ? -0.539 -11.513 2.338 1.00 85.50 98 ILE A N 1
ATOM 796 C CA . ILE A 1 98 ? -0.477 -12.526 1.292 1.00 85.50 98 ILE A CA 1
ATOM 797 C C . ILE A 1 98 ? -1.918 -12.942 1.006 1.00 85.50 98 ILE A C 1
ATOM 799 O O . ILE A 1 98 ? -2.671 -13.218 1.939 1.00 85.50 98 ILE A O 1
ATOM 803 N N . GLU A 1 99 ? -2.281 -12.956 -0.272 1.00 86.50 99 GLU A N 1
ATOM 804 C CA . GLU A 1 99 ? -3.526 -13.547 -0.763 1.00 86.50 99 GLU A CA 1
ATOM 805 C C . GLU A 1 99 ? -3.193 -14.915 -1.360 1.00 86.50 99 GLU A C 1
ATOM 807 O O . GLU A 1 99 ? -2.290 -15.021 -2.195 1.00 86.50 99 GLU A O 1
ATOM 812 N N . GLU A 1 100 ? -3.902 -15.945 -0.912 1.00 89.88 100 GLU A N 1
ATOM 813 C CA . GLU A 1 100 ? -3.858 -17.304 -1.451 1.00 89.88 100 GLU A CA 1
ATOM 814 C C . GLU A 1 100 ? -5.258 -17.700 -1.952 1.00 89.88 100 GLU A C 1
ATOM 816 O O . GLU A 1 100 ? -6.237 -16.983 -1.739 1.00 89.88 100 GLU A O 1
ATOM 821 N N . ASP A 1 101 ? -5.364 -18.824 -2.665 1.00 86.12 101 ASP A N 1
ATOM 822 C CA . ASP A 1 101 ? -6.633 -19.248 -3.278 1.00 86.12 101 ASP A CA 1
ATOM 823 C C . ASP A 1 101 ? -7.710 -19.609 -2.232 1.00 86.12 101 ASP A C 1
ATOM 825 O O . ASP A 1 101 ? -8.907 -19.522 -2.512 1.00 86.12 101 ASP A O 1
ATOM 829 N N . ASP A 1 102 ? -7.297 -20.027 -1.036 1.00 91.62 102 ASP A N 1
ATOM 830 C CA . ASP A 1 102 ? -8.148 -20.498 0.062 1.00 91.62 102 ASP A CA 1
ATOM 831 C C . ASP A 1 102 ? -8.313 -19.478 1.202 1.00 91.62 102 ASP A C 1
ATOM 833 O O . ASP A 1 102 ? -9.115 -19.692 2.117 1.00 91.62 102 ASP A O 1
ATOM 837 N N . GLY A 1 103 ? -7.617 -18.342 1.150 1.00 91.19 103 GLY A N 1
ATOM 838 C CA . GLY A 1 103 ? -7.714 -17.327 2.188 1.00 91.19 103 GLY A CA 1
ATOM 839 C C . GLY A 1 103 ? -6.660 -16.236 2.109 1.00 91.19 103 GLY A C 1
ATOM 840 O O . GLY A 1 103 ? -5.938 -16.071 1.126 1.00 91.19 103 GLY A O 1
ATOM 841 N N . VAL A 1 104 ? -6.588 -15.449 3.178 1.00 92.19 104 VAL A N 1
ATOM 842 C CA . VAL A 1 104 ? -5.670 -14.315 3.279 1.00 92.19 104 VAL A CA 1
ATOM 843 C C . VAL A 1 104 ? -4.900 -14.347 4.588 1.00 92.19 104 VAL A C 1
ATOM 845 O O . VAL A 1 104 ? -5.456 -14.571 5.664 1.00 92.19 104 VAL A O 1
ATOM 848 N N . TYR A 1 105 ? -3.606 -14.057 4.509 1.00 91.06 105 TYR A N 1
ATOM 849 C CA . TYR A 1 105 ? -2.804 -13.732 5.678 1.00 91.06 105 TYR A CA 1
ATOM 850 C C . TYR A 1 105 ? -2.995 -12.259 6.004 1.00 91.06 105 TYR A C 1
ATOM 852 O O . TYR A 1 105 ? -2.585 -11.384 5.242 1.00 91.06 105 TYR A O 1
ATOM 860 N N . PHE A 1 106 ? -3.600 -11.980 7.146 1.00 90.19 106 PHE A N 1
ATOM 861 C CA . PHE A 1 106 ? -4.015 -10.652 7.554 1.00 90.19 106 PHE A CA 1
ATOM 862 C C . PHE A 1 106 ? -3.251 -10.210 8.796 1.00 90.19 106 PHE A C 1
ATOM 864 O O . PHE A 1 106 ? -3.262 -10.894 9.814 1.00 90.19 106 PHE A O 1
ATOM 871 N N . GLN A 1 107 ? -2.573 -9.066 8.725 1.00 87.69 107 GLN A N 1
ATOM 872 C CA . GLN A 1 107 ? -1.944 -8.457 9.892 1.00 87.69 107 GLN A CA 1
ATOM 873 C C . GLN A 1 107 ? -2.938 -7.534 10.591 1.00 87.69 107 GLN A C 1
ATOM 875 O O . GLN A 1 107 ? -3.346 -6.533 10.004 1.00 87.69 107 GLN A O 1
ATOM 880 N N . LEU A 1 108 ? -3.285 -7.836 11.840 1.00 87.25 108 LEU A N 1
ATOM 881 C CA . LEU A 1 108 ? -4.205 -7.022 12.633 1.00 87.25 108 LEU A CA 1
ATOM 882 C C . LEU A 1 108 ? -3.568 -5.685 13.015 1.00 87.25 108 LEU A C 1
ATOM 884 O O . LEU A 1 108 ? -2.386 -5.624 13.349 1.00 87.25 108 LEU A O 1
ATOM 888 N N . MET A 1 109 ? -4.356 -4.613 12.978 1.00 82.31 109 MET A N 1
ATOM 889 C CA . MET A 1 109 ? -3.924 -3.275 13.401 1.00 82.31 109 MET A CA 1
ATOM 890 C C . MET A 1 109 ? -4.338 -2.928 14.825 1.00 82.31 109 MET A C 1
ATOM 892 O O . MET A 1 109 ? -3.689 -2.103 15.459 1.00 82.31 109 MET A O 1
ATOM 896 N N . GLU A 1 110 ? -5.401 -3.552 15.318 1.00 82.00 110 GLU A N 1
ATOM 897 C CA . GLU A 1 110 ? -5.964 -3.313 16.642 1.00 82.00 110 GLU A CA 1
ATOM 898 C C . GLU A 1 110 ? -6.154 -4.651 17.353 1.00 82.00 110 GLU A C 1
ATOM 900 O O . GLU A 1 110 ? -6.340 -5.691 16.711 1.00 82.00 110 GLU A O 1
ATOM 905 N N . ASP A 1 111 ? -6.090 -4.617 18.680 1.00 86.62 111 ASP A N 1
ATOM 906 C CA . ASP A 1 111 ? -6.430 -5.769 19.502 1.00 86.62 111 ASP A CA 1
ATOM 907 C C . ASP A 1 111 ? -7.905 -6.122 19.282 1.00 86.62 111 ASP A C 1
ATOM 909 O O . ASP A 1 111 ? -8.781 -5.257 19.320 1.00 86.62 111 ASP A O 1
ATOM 913 N N . ASN A 1 112 ? -8.197 -7.403 19.065 1.00 87.44 112 ASN A N 1
ATOM 914 C CA . ASN A 1 112 ? -9.565 -7.875 18.918 1.00 87.44 112 ASN A CA 1
ATOM 915 C C . ASN A 1 112 ? -9.823 -9.031 19.883 1.00 87.44 112 ASN A C 1
ATOM 917 O O . ASN A 1 112 ? -9.543 -10.190 19.581 1.00 87.44 112 ASN A O 1
ATOM 921 N N . GLU A 1 113 ? -10.390 -8.716 21.049 1.00 86.50 113 GLU A N 1
ATOM 922 C CA . GLU A 1 113 ? -10.689 -9.703 22.096 1.00 86.50 113 GLU A CA 1
ATOM 923 C C . GLU A 1 113 ? -11.659 -10.792 21.625 1.00 86.50 113 GLU A C 1
ATOM 925 O O . GLU A 1 113 ? -11.547 -11.946 22.035 1.00 86.50 113 GLU A O 1
ATOM 930 N N . ARG A 1 114 ? -12.599 -10.443 20.738 1.00 86.88 114 ARG A N 1
ATOM 931 C CA . ARG A 1 114 ? -13.608 -11.377 20.226 1.00 86.88 114 ARG A CA 1
ATOM 932 C C . ARG A 1 114 ? -13.016 -12.381 19.242 1.00 86.88 114 ARG A C 1
ATOM 934 O O . ARG A 1 114 ? -13.485 -13.512 19.178 1.00 86.88 114 ARG A O 1
ATOM 941 N N . TYR A 1 115 ? -11.997 -11.961 18.500 1.00 88.88 115 TYR A N 1
ATOM 942 C CA . TYR A 1 115 ? -11.226 -12.818 17.607 1.00 88.88 115 TYR A CA 1
ATOM 943 C C . TYR A 1 115 ? -10.039 -13.495 18.318 1.00 88.88 115 TYR A C 1
ATOM 945 O O . TYR A 1 11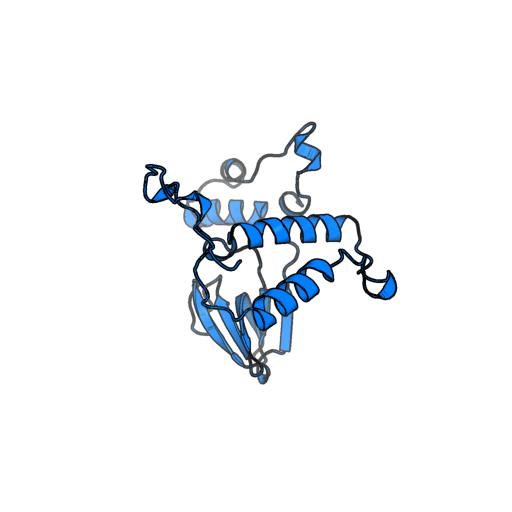5 ? -9.519 -14.492 17.834 1.00 88.88 115 TYR A O 1
ATOM 953 N N . GLY A 1 116 ? -9.640 -12.996 19.493 1.00 90.06 116 GLY A N 1
ATOM 954 C CA . GLY A 1 116 ? -8.608 -13.591 20.347 1.00 90.06 116 GLY A CA 1
ATOM 955 C C . GLY A 1 116 ? -7.168 -13.257 19.950 1.00 90.06 116 GLY A C 1
ATOM 956 O O . GLY A 1 116 ? -6.250 -13.929 20.413 1.00 90.06 116 GLY A O 1
ATOM 957 N N . HIS A 1 117 ? -6.964 -12.229 19.125 1.00 92.06 117 HIS A N 1
ATOM 958 C CA . HIS A 1 117 ? -5.662 -11.872 18.561 1.00 92.06 117 HIS A CA 1
ATOM 959 C C . HIS A 1 117 ? -5.311 -10.402 18.793 1.00 92.06 117 HIS A C 1
ATOM 961 O O . HIS A 1 117 ? -6.191 -9.547 18.927 1.00 92.06 117 HIS A O 1
ATOM 967 N N . LYS A 1 118 ? -4.007 -10.119 18.849 1.00 87.50 118 LYS A N 1
ATOM 968 C CA . LYS A 1 118 ? -3.472 -8.788 19.166 1.00 87.50 118 LYS A CA 1
ATOM 969 C C . LYS A 1 118 ? -3.040 -8.009 17.930 1.00 87.50 118 LYS A C 1
ATOM 971 O O . LYS A 1 118 ? -2.717 -8.583 16.888 1.00 87.50 118 LYS A O 1
ATOM 976 N N . ALA A 1 119 ? -2.957 -6.693 18.080 1.00 85.06 119 ALA A N 1
ATOM 977 C CA . ALA A 1 119 ? -2.365 -5.797 17.105 1.00 85.06 119 ALA A CA 1
ATOM 978 C C . ALA A 1 119 ? -0.947 -6.259 16.728 1.00 85.06 119 ALA A C 1
ATOM 980 O O . ALA A 1 119 ? -0.115 -6.599 17.572 1.00 85.06 119 ALA A O 1
ATOM 981 N N . GLY A 1 120 ? -0.668 -6.266 15.428 1.00 80.50 120 GLY A N 1
ATOM 982 C CA . GLY A 1 120 ? 0.598 -6.691 14.841 1.00 80.50 120 GLY A CA 1
ATOM 983 C C . GLY A 1 120 ? 0.696 -8.185 14.524 1.00 80.50 120 GLY A C 1
ATOM 984 O O . GLY A 1 120 ? 1.567 -8.548 13.727 1.00 80.50 120 GLY A O 1
ATOM 985 N N . GLU A 1 121 ? -0.177 -9.039 15.070 1.00 85.75 121 GLU A N 1
ATOM 986 C CA . GLU A 1 121 ? -0.204 -10.471 14.744 1.00 85.75 121 GLU A CA 1
ATOM 987 C C . GLU A 1 121 ? -0.684 -10.706 13.308 1.00 85.75 121 GLU A C 1
ATOM 989 O O . GLU A 1 121 ? -1.580 -10.019 12.815 1.00 85.75 121 GLU A O 1
ATOM 994 N N . VAL A 1 122 ? -0.072 -11.684 12.631 1.00 89.56 122 VAL A N 1
ATOM 995 C CA . VAL A 1 122 ? -0.503 -12.143 11.306 1.00 89.56 122 VAL A CA 1
ATOM 996 C C . VAL A 1 122 ? -1.315 -13.417 11.480 1.00 89.56 122 VAL A C 1
ATOM 998 O O . VAL A 1 122 ? -0.791 -14.430 11.941 1.00 89.56 122 VAL A O 1
ATOM 1001 N N . VAL A 1 123 ? -2.583 -13.354 11.097 1.00 93.00 123 VAL A N 1
ATOM 1002 C CA . VAL A 1 123 ? -3.562 -14.437 11.200 1.00 93.00 123 VAL A CA 1
ATOM 1003 C C . VAL A 1 123 ? -3.961 -14.905 9.808 1.00 93.00 123 VAL A C 1
ATOM 1005 O O . VAL A 1 123 ? -3.973 -14.114 8.868 1.00 93.00 123 VAL A O 1
ATOM 1008 N N . PHE A 1 124 ? -4.275 -16.187 9.660 1.00 94.31 124 PHE A N 1
ATOM 1009 C CA . PHE A 1 124 ? -4.864 -16.694 8.425 1.00 94.31 124 PHE A CA 1
ATOM 1010 C C . PHE A 1 124 ? -6.388 -16.636 8.534 1.00 94.31 124 PHE A C 1
ATOM 1012 O O . PHE A 1 124 ? -6.953 -17.126 9.511 1.00 94.31 124 PHE A O 1
ATOM 1019 N N . ILE A 1 125 ? -7.036 -16.041 7.537 1.00 93.06 125 ILE A N 1
ATOM 1020 C CA . ILE A 1 125 ? -8.490 -15.928 7.438 1.00 93.06 125 ILE A CA 1
ATOM 1021 C C . ILE A 1 125 ? -8.925 -16.708 6.201 1.00 93.06 125 ILE A C 1
ATOM 1023 O O . ILE A 1 125 ? -8.561 -16.338 5.083 1.00 93.06 125 ILE A O 1
ATOM 1027 N N . ALA A 1 126 ? -9.703 -17.772 6.400 1.00 93.00 126 ALA A N 1
ATOM 1028 C CA . ALA A 1 126 ? -10.224 -18.569 5.298 1.00 93.00 126 ALA A CA 1
ATOM 1029 C C . ALA A 1 126 ? -11.220 -17.750 4.467 1.00 93.00 126 ALA A C 1
ATOM 1031 O O . ALA A 1 126 ? -12.043 -17.013 5.015 1.00 93.00 126 ALA A O 1
ATOM 1032 N N . ALA A 1 127 ? -11.185 -17.903 3.144 1.00 90.56 127 ALA A N 1
ATOM 1033 C CA . ALA A 1 127 ? -12.075 -17.171 2.241 1.00 90.56 127 ALA A CA 1
ATOM 1034 C C . ALA A 1 127 ? -13.566 -17.444 2.528 1.00 90.56 127 ALA A C 1
ATOM 1036 O O . ALA A 1 127 ? -14.403 -16.564 2.345 1.00 90.56 127 ALA A O 1
ATOM 1037 N N . GLU A 1 128 ? -13.890 -18.641 3.023 1.00 92.12 128 GLU A N 1
ATOM 1038 C CA . GLU A 1 128 ? -15.247 -19.058 3.410 1.00 92.12 128 GLU A CA 1
ATOM 1039 C C . GLU A 1 128 ? -15.793 -18.286 4.625 1.00 92.12 128 GLU A C 1
ATOM 1041 O O . GLU A 1 128 ? -17.008 -18.116 4.766 1.00 92.12 128 GLU A O 1
ATOM 1046 N N . ASP A 1 129 ? -14.900 -17.786 5.483 1.00 91.50 129 ASP A N 1
ATOM 1047 C CA . ASP A 1 129 ? -15.260 -17.036 6.685 1.00 91.50 129 ASP A CA 1
ATOM 1048 C C . ASP A 1 129 ? -15.489 -15.545 6.405 1.00 91.50 129 ASP A C 1
ATOM 1050 O O . ASP A 1 129 ? -16.089 -14.848 7.229 1.00 91.50 129 ASP A O 1
ATOM 1054 N N . VAL A 1 130 ? -15.035 -15.051 5.246 1.00 91.00 130 VAL A N 1
ATOM 1055 C CA . VAL A 1 130 ? -15.117 -13.641 4.849 1.00 91.00 130 VAL A CA 1
ATOM 1056 C C . VAL A 1 130 ? -16.472 -13.335 4.214 1.00 91.00 130 VAL A C 1
ATOM 1058 O O . VAL A 1 130 ? -16.768 -13.720 3.086 1.00 91.00 130 VAL A O 1
ATOM 1061 N N . VAL A 1 131 ? -17.277 -12.536 4.911 1.00 91.81 131 VAL A N 1
ATOM 1062 C CA . VAL A 1 131 ? -18.533 -11.975 4.389 1.00 91.81 131 VAL A CA 1
ATOM 1063 C C . VAL A 1 131 ? -18.246 -10.846 3.407 1.00 91.81 131 VAL A C 1
ATOM 1065 O O . VAL A 1 131 ? -18.904 -10.714 2.374 1.00 91.81 131 VAL A O 1
ATOM 1068 N N . LYS A 1 132 ? -17.295 -9.977 3.759 1.00 89.25 132 LYS A N 1
ATOM 1069 C CA . LYS A 1 132 ? -16.960 -8.787 2.979 1.00 89.25 132 LYS A CA 1
ATOM 1070 C C . LYS A 1 132 ? -15.547 -8.319 3.300 1.00 89.25 132 LYS A C 1
ATOM 1072 O O . LYS A 1 132 ? -15.148 -8.314 4.460 1.00 89.25 132 LYS A O 1
ATOM 1077 N N . GLN A 1 133 ? -14.839 -7.849 2.280 1.00 87.06 133 GLN A N 1
ATOM 1078 C CA . GLN A 1 133 ? -13.574 -7.140 2.424 1.00 87.06 133 GLN A CA 1
ATOM 1079 C C . GLN A 1 133 ? -13.690 -5.762 1.772 1.00 87.06 133 GLN A C 1
ATOM 1081 O O . GLN A 1 133 ? -14.017 -5.656 0.590 1.00 87.06 133 GLN A O 1
ATOM 1086 N N . ASP A 1 134 ? -13.403 -4.717 2.542 1.00 84.12 134 ASP A N 1
ATOM 1087 C CA . ASP A 1 134 ? -13.345 -3.339 2.067 1.00 84.12 134 ASP A CA 1
ATOM 1088 C C . ASP A 1 134 ? -11.914 -2.810 2.161 1.00 84.12 134 ASP A C 1
ATOM 1090 O O . ASP A 1 134 ? -11.298 -2.830 3.226 1.00 84.12 134 ASP A O 1
ATOM 1094 N N . ARG A 1 135 ? -11.408 -2.253 1.056 1.00 75.06 135 ARG A N 1
ATOM 1095 C CA . ARG A 1 135 ? -10.196 -1.429 1.094 1.00 75.06 135 ARG A CA 1
ATOM 1096 C C . ARG A 1 135 ? -10.533 -0.066 1.669 1.00 75.06 135 ARG A C 1
ATOM 1098 O O . ARG A 1 135 ? -11.365 0.654 1.114 1.00 75.06 135 ARG A O 1
ATOM 1105 N N . VAL A 1 136 ? -9.851 0.322 2.737 1.00 70.56 136 VAL A N 1
ATOM 1106 C CA . VAL A 1 136 ? -10.018 1.639 3.347 1.00 70.56 136 VAL A CA 1
ATOM 1107 C C . VAL A 1 136 ? -9.248 2.648 2.503 1.00 70.56 136 VAL A C 1
ATOM 1109 O O . VAL A 1 136 ? -8.025 2.749 2.555 1.00 70.56 136 VAL A O 1
ATOM 1112 N N . THR A 1 137 ? -9.976 3.387 1.671 1.00 59.59 137 THR A N 1
ATOM 1113 C CA . THR A 1 137 ? -9.401 4.383 0.753 1.00 59.59 137 THR A CA 1
ATOM 1114 C C . THR A 1 137 ? -9.289 5.777 1.356 1.00 59.59 137 THR A C 1
ATOM 1116 O O . THR A 1 137 ? -8.671 6.657 0.757 1.00 59.59 137 THR A O 1
ATOM 1119 N N . GLU A 1 138 ? -9.915 5.993 2.510 1.00 59.00 138 GLU A N 1
ATOM 1120 C CA . GLU A 1 138 ? -9.963 7.272 3.205 1.00 59.00 138 GLU A CA 1
ATOM 1121 C C . GLU A 1 138 ? -9.765 7.008 4.693 1.00 59.00 138 GLU A C 1
ATOM 1123 O O . GLU A 1 138 ? -10.530 6.280 5.321 1.00 59.00 138 GLU A O 1
ATOM 1128 N N . ILE A 1 139 ? -8.684 7.554 5.242 1.00 59.03 139 ILE A N 1
ATOM 1129 C CA . ILE A 1 139 ? -8.382 7.490 6.668 1.00 59.03 139 ILE A CA 1
ATOM 1130 C C . ILE A 1 139 ? -8.367 8.930 7.152 1.00 59.03 139 ILE A C 1
ATOM 1132 O O . ILE A 1 139 ? -7.561 9.714 6.665 1.00 59.03 139 ILE A O 1
ATOM 1136 N N . GLU A 1 140 ? -9.187 9.284 8.136 1.00 66.25 140 GLU A N 1
ATOM 1137 C CA . GLU A 1 140 ? -9.069 10.573 8.829 1.00 66.25 140 GLU A CA 1
ATOM 1138 C C . GLU A 1 140 ? -7.827 10.563 9.734 1.00 66.25 140 GLU A C 1
ATOM 1140 O O . GLU A 1 140 ? -7.892 10.453 10.960 1.00 66.25 140 GLU A O 1
ATOM 1145 N N . LEU A 1 141 ? -6.649 10.600 9.112 1.00 68.69 141 LEU A N 1
ATOM 1146 C CA . LEU A 1 141 ? -5.369 1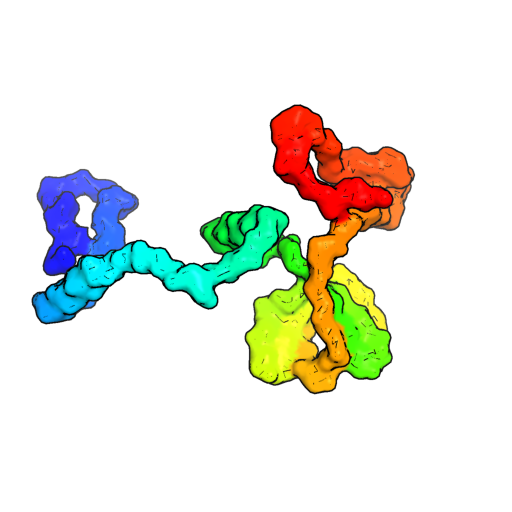0.399 9.785 1.00 68.69 141 LEU A CA 1
ATOM 1147 C C . LEU A 1 141 ? -5.107 11.480 10.832 1.00 68.69 141 LEU A C 1
ATOM 1149 O O . LEU A 1 141 ? -4.560 11.173 11.886 1.00 68.69 141 LEU A O 1
ATOM 1153 N N . ALA A 1 142 ? -5.548 12.715 10.581 1.00 68.31 142 ALA A N 1
ATOM 1154 C CA . ALA A 1 142 ? -5.487 13.790 11.563 1.00 68.31 142 ALA A CA 1
ATOM 1155 C C . ALA A 1 142 ? -6.222 13.427 12.860 1.00 68.31 142 ALA A C 1
ATOM 1157 O O . ALA A 1 142 ? -5.642 13.536 13.939 1.00 68.31 142 ALA A O 1
ATOM 1158 N N . ASN A 1 143 ? -7.458 12.934 12.754 1.00 73.62 143 ASN A N 1
ATOM 1159 C CA . ASN A 1 143 ? -8.265 12.559 13.913 1.00 73.62 143 ASN A CA 1
ATOM 1160 C C . ASN A 1 143 ? -7.649 11.370 14.657 1.00 73.62 143 ASN A C 1
ATOM 1162 O O . ASN A 1 143 ? -7.572 11.398 15.883 1.00 73.62 143 ASN A O 1
ATOM 1166 N N . ARG A 1 144 ? -7.115 10.375 13.935 1.00 74.50 144 ARG A N 1
ATOM 1167 C CA . ARG A 1 144 ? -6.419 9.231 14.553 1.00 74.50 144 ARG A CA 1
ATOM 1168 C C . ARG A 1 144 ? -5.135 9.633 15.279 1.00 74.50 144 ARG A C 1
ATOM 1170 O O . ARG A 1 144 ? -4.889 9.146 16.376 1.00 74.50 144 ARG A O 1
ATOM 1177 N N . ILE A 1 145 ? -4.326 10.523 14.697 1.00 77.25 145 ILE A N 1
ATOM 1178 C CA . ILE A 1 145 ? -3.102 11.028 15.342 1.00 77.25 145 ILE A CA 1
ATOM 1179 C C . ILE A 1 145 ? -3.459 11.798 16.614 1.00 77.25 145 ILE A C 1
ATOM 1181 O O . ILE A 1 145 ? -2.821 11.585 17.644 1.00 77.25 145 ILE A O 1
ATOM 1185 N N . ILE A 1 146 ? -4.476 12.663 16.555 1.00 80.88 146 ILE A N 1
ATOM 1186 C CA . ILE A 1 146 ? -4.946 13.416 17.723 1.00 80.88 146 ILE A CA 1
ATOM 1187 C C . ILE A 1 146 ? -5.429 12.452 18.809 1.00 80.88 146 ILE A C 1
ATOM 1189 O O . ILE A 1 146 ? -4.951 12.547 19.935 1.00 80.88 146 ILE A O 1
ATOM 1193 N N . ALA A 1 147 ? -6.311 11.505 18.468 1.00 81.94 147 ALA A N 1
ATOM 1194 C CA . ALA A 1 147 ? -6.844 10.518 19.407 1.00 81.94 147 ALA A CA 1
ATOM 1195 C C . ALA A 1 147 ? -5.728 9.721 20.097 1.00 81.94 147 ALA A C 1
ATOM 1197 O O . ALA A 1 147 ? -5.684 9.691 21.321 1.00 81.94 147 ALA A O 1
ATOM 1198 N N . TYR A 1 148 ? -4.756 9.206 19.336 1.00 80.62 148 TYR A N 1
ATOM 1199 C CA . TYR A 1 148 ? -3.610 8.480 19.893 1.00 80.62 148 TYR A CA 1
ATOM 1200 C C . TYR A 1 148 ? -2.841 9.304 20.933 1.00 80.62 148 TYR A C 1
ATOM 1202 O O . TYR A 1 148 ? -2.515 8.809 22.005 1.00 80.62 148 TYR A O 1
ATOM 1210 N N . HIS A 1 149 ? -2.545 10.575 20.649 1.00 83.19 149 HIS A N 1
ATOM 1211 C CA . HIS A 1 149 ? -1.783 11.393 21.594 1.00 83.19 149 HIS A CA 1
ATOM 1212 C C . HIS A 1 149 ? -2.614 11.779 22.828 1.00 83.19 149 HIS A C 1
ATOM 1214 O O . HIS A 1 149 ? -2.064 11.915 23.920 1.00 83.19 149 HIS A O 1
ATOM 1220 N N . VAL A 1 150 ? -3.930 11.937 22.679 1.00 86.94 150 VAL A N 1
ATOM 1221 C CA . VAL A 1 150 ? -4.836 12.161 23.813 1.00 86.94 150 VAL A CA 1
ATOM 1222 C C . VAL A 1 150 ? -4.902 10.915 24.702 1.00 86.94 150 VAL A C 1
ATOM 1224 O O . VAL A 1 150 ? -4.794 11.037 25.918 1.00 86.94 150 VAL A O 1
ATOM 1227 N N . GLU A 1 151 ? -5.038 9.730 24.110 1.00 85.44 151 GLU A N 1
ATOM 1228 C CA . GLU A 1 151 ? -5.233 8.461 24.825 1.00 85.44 151 GLU A CA 1
ATOM 1229 C C . GLU A 1 151 ? -3.937 7.932 25.454 1.00 85.44 151 GLU A C 1
ATOM 1231 O O . GLU A 1 151 ? -3.920 7.598 26.637 1.00 85.44 151 GLU A O 1
ATOM 1236 N N . GLU A 1 152 ? -2.835 7.919 24.703 1.00 84.00 152 GLU A N 1
ATOM 1237 C CA . GLU A 1 152 ? -1.577 7.291 25.132 1.00 84.00 152 GLU A CA 1
ATOM 1238 C C . GLU A 1 152 ? -0.632 8.259 25.851 1.00 84.00 152 GLU A C 1
ATOM 1240 O O . GLU A 1 152 ? 0.163 7.857 26.702 1.00 84.00 152 GLU A O 1
ATOM 1245 N N . ILE A 1 153 ? -0.685 9.548 25.504 1.00 83.00 153 ILE A N 1
ATOM 1246 C CA . ILE A 1 153 ? 0.245 10.568 26.021 1.00 83.00 153 ILE A CA 1
ATOM 1247 C C . ILE A 1 153 ? -0.468 11.533 26.982 1.00 83.00 153 ILE A C 1
ATOM 1249 O O . ILE A 1 153 ? 0.188 12.194 27.788 1.00 83.00 153 ILE A O 1
ATOM 1253 N N . GLY A 1 154 ? -1.806 11.586 26.964 1.00 86.88 154 GLY A N 1
ATOM 1254 C CA . GLY A 1 154 ? -2.603 12.390 27.895 1.00 86.88 154 GLY A CA 1
ATOM 1255 C C . GLY A 1 154 ? -2.572 13.895 27.615 1.00 86.88 154 GLY A C 1
ATOM 1256 O O . GLY A 1 154 ? -2.836 14.687 28.522 1.00 86.88 154 GLY A O 1
ATOM 1257 N N . ILE A 1 155 ? -2.215 14.307 26.396 1.00 89.12 155 ILE A N 1
ATOM 1258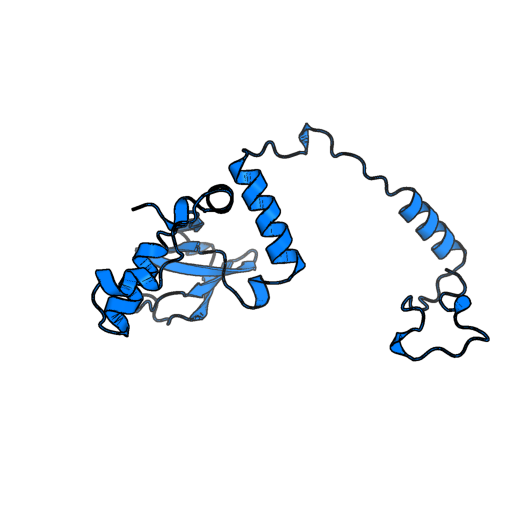 C CA . ILE A 1 155 ? -2.183 15.726 26.008 1.00 89.12 155 ILE A CA 1
ATOM 1259 C C . ILE A 1 155 ? -3.549 16.203 25.509 1.00 89.12 155 ILE A C 1
ATOM 1261 O O . ILE A 1 155 ? -4.361 15.415 25.027 1.00 89.12 155 ILE A O 1
ATOM 1265 N N . MET A 1 156 ? -3.810 17.508 25.610 1.00 86.38 156 MET A N 1
ATOM 1266 C CA . MET A 1 156 ? -5.088 18.077 25.170 1.00 86.38 156 MET A CA 1
ATOM 1267 C C . MET A 1 156 ? -5.237 17.985 23.642 1.00 86.38 156 MET A C 1
ATOM 1269 O O . MET A 1 156 ? -4.242 18.131 22.925 1.00 86.38 156 MET A O 1
ATOM 1273 N N . PRO A 1 157 ? -6.459 17.811 23.103 1.00 83.31 157 PRO A N 1
ATOM 1274 C CA . PRO A 1 157 ? -6.671 17.711 21.659 1.00 83.31 157 PRO A CA 1
ATOM 1275 C C . PRO A 1 157 ? -6.124 18.906 20.866 1.00 83.31 157 PRO A C 1
ATOM 1277 O O . PRO A 1 157 ? -5.611 18.723 19.760 1.00 83.31 157 PRO A O 1
ATOM 1280 N N . GLU A 1 158 ? -6.189 20.132 21.408 1.00 82.88 158 GLU A N 1
ATOM 1281 C CA . GLU A 1 158 ? -5.617 21.305 20.733 1.00 82.88 158 GLU A CA 1
ATOM 1282 C C . GLU A 1 158 ? -4.089 21.259 20.655 1.00 82.88 158 GLU A C 1
ATOM 1284 O O . GLU A 1 158 ? -3.516 21.726 19.672 1.00 82.88 158 GLU A O 1
ATOM 1289 N N . GLU A 1 159 ? -3.434 20.677 21.658 1.00 82.75 159 GLU A N 1
ATOM 1290 C CA . GLU A 1 159 ? -1.982 20.502 21.696 1.00 82.75 159 GLU A CA 1
ATOM 1291 C C . GLU A 1 159 ? -1.552 19.337 20.801 1.00 82.75 159 GLU A C 1
ATOM 1293 O O . GLU A 1 159 ? -0.557 19.443 20.091 1.00 82.75 159 GLU A O 1
ATOM 1298 N N . ALA A 1 160 ? -2.345 18.265 20.738 1.00 82.88 160 ALA A N 1
ATOM 1299 C CA . ALA A 1 160 ? -2.093 17.114 19.874 1.00 82.88 160 ALA A CA 1
ATOM 1300 C C . ALA A 1 160 ? -2.132 17.453 18.372 1.00 82.88 160 ALA A C 1
ATOM 1302 O O . ALA A 1 160 ? -1.495 16.780 17.558 1.00 82.88 160 ALA A O 1
ATOM 1303 N N . ARG A 1 161 ? -2.820 18.538 17.985 1.00 78.38 161 ARG A N 1
ATOM 1304 C CA . ARG A 1 161 ? -2.871 19.019 16.593 1.00 78.38 161 ARG A CA 1
ATOM 1305 C C . ARG A 1 161 ? -1.502 19.334 15.997 1.00 78.38 161 ARG A C 1
ATOM 1307 O O . ARG A 1 161 ? -1.373 19.289 14.779 1.00 78.38 161 ARG A O 1
ATOM 1314 N N . VAL A 1 162 ? -0.484 19.625 16.810 1.00 80.44 162 VAL A N 1
ATOM 1315 C CA . VAL A 1 162 ? 0.873 19.905 16.302 1.00 80.44 162 VAL A CA 1
ATOM 1316 C C . VAL A 1 162 ? 1.554 18.674 15.695 1.00 80.44 162 VAL A C 1
ATOM 1318 O O . VAL A 1 162 ? 2.491 18.829 14.916 1.00 80.44 162 VAL A O 1
ATOM 1321 N N . PHE A 1 163 ? 1.090 17.467 16.035 1.00 77.56 163 PHE A N 1
ATOM 1322 C CA . PHE A 1 163 ? 1.622 16.202 15.514 1.00 77.56 163 PHE A CA 1
ATOM 1323 C C . PHE A 1 163 ? 0.942 15.757 14.215 1.00 77.56 163 PHE A C 1
ATOM 1325 O O . PHE A 1 163 ? 1.419 14.845 13.539 1.00 77.56 163 PHE A O 1
ATOM 1332 N N . VAL A 1 164 ? -0.162 16.407 13.843 1.00 75.50 164 VAL A N 1
ATOM 1333 C CA . VAL A 1 164 ? -0.820 16.212 12.550 1.00 75.50 164 VAL A CA 1
ATOM 1334 C C . VAL A 1 164 ? 0.030 16.886 11.464 1.00 75.50 164 VAL A C 1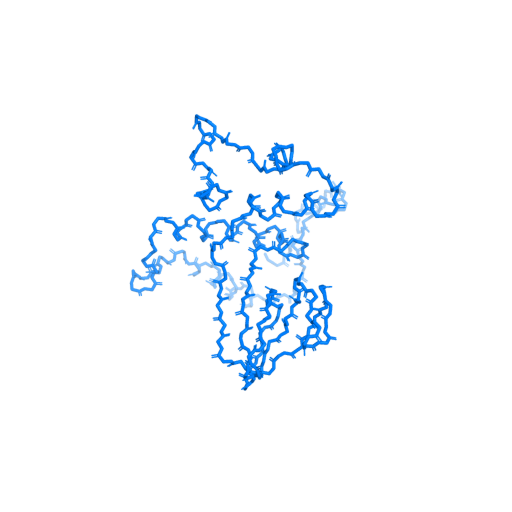
ATOM 1336 O O . VAL A 1 164 ? 0.583 17.961 11.715 1.00 75.50 164 VAL A O 1
ATOM 1339 N N . PRO A 1 165 ? 0.149 16.306 10.251 1.00 73.81 165 PRO A N 1
ATOM 1340 C CA . PRO A 1 165 ? 0.798 16.982 9.130 1.00 73.81 165 PRO A CA 1
ATOM 1341 C C . PRO A 1 165 ? 0.286 18.426 8.986 1.00 73.81 165 PRO A C 1
ATOM 1343 O O . PRO A 1 165 ? -0.914 18.647 9.113 1.00 73.81 165 PRO A O 1
ATOM 1346 N N . PRO A 1 166 ? 1.141 19.433 8.746 1.00 69.62 166 PRO A N 1
ATOM 1347 C CA . PRO A 1 166 ? 0.695 20.822 8.696 1.00 69.62 166 PRO A CA 1
ATOM 1348 C C . PRO A 1 166 ? -0.093 21.118 7.414 1.00 69.62 166 PRO A C 1
ATOM 1350 O O . PRO A 1 166 ? 0.183 20.548 6.356 1.00 69.62 166 PRO A O 1
ATOM 1353 N N . LEU A 1 167 ? -1.024 22.079 7.480 1.00 69.69 167 LEU A N 1
ATOM 1354 C CA . LEU A 1 167 ? -1.638 22.639 6.274 1.00 69.69 167 LEU A CA 1
ATOM 1355 C C . LEU A 1 167 ? -0.547 23.271 5.398 1.00 69.69 167 LEU A C 1
ATOM 1357 O O . LEU A 1 167 ? 0.211 24.129 5.859 1.00 69.69 167 LEU A O 1
ATOM 1361 N N . LEU A 1 168 ? -0.465 22.848 4.137 1.00 70.06 168 LEU A N 1
ATOM 1362 C CA . LEU A 1 168 ? 0.532 23.348 3.199 1.00 70.06 168 LEU A CA 1
ATOM 1363 C C . LEU A 1 168 ? -0.037 24.533 2.407 1.00 70.06 168 LEU A C 1
ATOM 1365 O O . LEU A 1 168 ? -1.161 24.503 1.912 1.00 70.06 168 LEU A O 1
ATOM 1369 N N . TYR A 1 169 ? 0.763 25.585 2.246 1.00 69.12 169 TYR A N 1
ATOM 1370 C CA . TYR A 1 169 ? 0.376 26.802 1.525 1.00 69.12 169 TYR A CA 1
ATOM 1371 C C . TYR A 1 169 ? 1.177 26.959 0.223 1.00 69.12 169 TYR A C 1
ATOM 1373 O O . TYR A 1 169 ? 2.236 26.355 0.045 1.00 69.12 169 TYR A O 1
ATOM 1381 N N . GLY A 1 170 ? 0.676 27.779 -0.708 1.00 80.31 170 GLY A N 1
ATO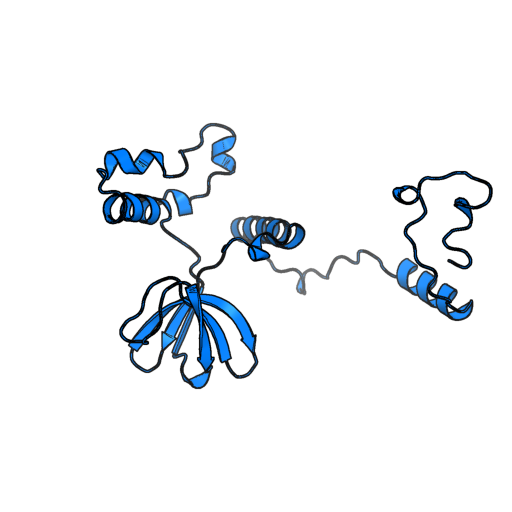M 1382 C CA . GLY A 1 170 ? 1.346 28.045 -1.988 1.00 80.31 170 GLY A CA 1
ATOM 1383 C C . GLY A 1 170 ? 1.486 26.789 -2.857 1.00 80.31 170 GLY A C 1
ATOM 1384 O O . GLY A 1 170 ? 0.509 26.076 -3.073 1.00 80.31 170 GLY A O 1
ATOM 1385 N N . GLU A 1 171 ? 2.698 26.506 -3.341 1.00 60.44 171 GLU A N 1
ATOM 1386 C CA . GLU A 1 171 ? 2.998 25.303 -4.138 1.00 60.44 171 GLU A CA 1
ATOM 1387 C C . GLU A 1 171 ? 2.757 24.001 -3.359 1.00 60.44 171 GLU A C 1
ATOM 1389 O O . GLU A 1 171 ? 2.296 23.016 -3.933 1.00 60.44 171 GLU A O 1
ATOM 1394 N N . GLY A 1 172 ? 2.967 24.012 -2.038 1.00 52.28 172 GLY A N 1
ATOM 1395 C CA . GLY A 1 172 ? 2.714 22.850 -1.186 1.00 52.28 172 GLY A CA 1
ATOM 1396 C C . GLY A 1 172 ? 1.241 22.428 -1.163 1.00 52.28 172 GLY A C 1
ATOM 1397 O O . GLY A 1 172 ? 0.948 21.246 -1.012 1.00 52.28 172 GLY A O 1
ATOM 1398 N N . LYS A 1 173 ? 0.308 23.359 -1.410 1.00 72.56 173 LYS A N 1
ATOM 1399 C CA . LYS A 1 173 ? -1.128 23.054 -1.487 1.00 72.56 173 LYS A CA 1
ATOM 1400 C C . LYS A 1 173 ? -1.451 22.062 -2.612 1.00 72.56 173 LYS A C 1
ATOM 1402 O O . LYS A 1 173 ? -2.387 21.285 -2.486 1.00 72.56 173 LYS A O 1
ATOM 1407 N N . LYS A 1 174 ? -0.674 22.058 -3.702 1.00 67.31 174 LYS A N 1
ATOM 1408 C CA . LYS A 1 174 ? -0.897 21.168 -4.859 1.00 67.31 174 LYS A CA 1
ATOM 1409 C C . LYS A 1 174 ? -0.610 19.698 -4.553 1.00 67.31 174 LYS A C 1
ATOM 1411 O O . LYS A 1 174 ? -1.131 18.828 -5.237 1.00 67.31 174 LYS A O 1
ATOM 1416 N N . VAL A 1 175 ? 0.226 19.437 -3.550 1.00 62.78 175 VAL A N 1
ATOM 1417 C CA . VAL A 1 175 ? 0.600 18.086 -3.102 1.00 62.78 175 VAL A CA 1
ATOM 1418 C C . VAL A 1 175 ? -0.062 17.717 -1.772 1.00 62.78 175 VAL A C 1
ATOM 1420 O O . VAL A 1 175 ? 0.201 16.651 -1.219 1.00 62.78 175 VAL A O 1
ATOM 1423 N N . GLN A 1 176 ? -0.920 18.594 -1.245 1.00 64.69 176 GLN A N 1
ATOM 1424 C CA . GLN A 1 176 ? -1.647 18.348 -0.014 1.00 64.69 176 GLN A CA 1
ATOM 1425 C C . GLN A 1 176 ? -2.818 17.403 -0.289 1.00 64.69 176 GLN A C 1
ATOM 1427 O O . GLN A 1 176 ? -3.714 17.705 -1.073 1.00 64.69 176 GLN A O 1
ATOM 1432 N N . CYS A 1 177 ? -2.804 16.244 0.359 1.00 58.47 177 CYS A N 1
ATOM 1433 C CA . CYS A 1 177 ? -3.841 15.240 0.188 1.00 58.47 177 CYS A CA 1
ATOM 1434 C C . CYS A 1 177 ? -5.106 15.616 0.973 1.00 58.47 177 CYS A C 1
ATOM 1436 O O . CYS A 1 177 ? -5.044 15.773 2.190 1.00 58.47 177 CYS A O 1
ATOM 1438 N N . GLU A 1 178 ? -6.258 15.713 0.299 1.00 59.22 178 GLU A N 1
ATOM 1439 C CA . GLU A 1 178 ? -7.535 16.091 0.935 1.00 59.22 178 GLU A CA 1
ATOM 1440 C C . GLU A 1 178 ? -7.947 15.133 2.065 1.00 59.22 178 GLU A C 1
ATOM 1442 O O . GLU A 1 178 ? -8.427 15.583 3.099 1.00 59.22 178 GLU A O 1
ATOM 1447 N N . TRP A 1 179 ? -7.671 13.831 1.926 1.00 53.78 179 TRP A N 1
ATOM 1448 C CA . TRP A 1 179 ? -8.014 12.816 2.932 1.00 53.78 179 TRP A CA 1
ATOM 1449 C C . TRP A 1 179 ? -7.288 13.008 4.274 1.00 53.78 179 TRP A C 1
ATOM 1451 O O . TRP A 1 179 ? -7.782 12.581 5.310 1.00 53.78 179 TRP A O 1
ATOM 1461 N N . THR A 1 180 ? -6.126 13.669 4.286 1.00 53.19 180 THR A N 1
ATOM 1462 C CA . THR A 1 180 ? -5.363 13.928 5.517 1.00 53.19 180 THR A CA 1
ATOM 1463 C C . THR A 1 180 ? -5.996 15.038 6.367 1.00 53.19 180 THR A C 1
ATOM 1465 O O . THR A 1 180 ? -5.723 15.111 7.562 1.00 53.19 180 THR A O 1
ATOM 1468 N N . PHE A 1 181 ? -6.835 15.891 5.768 1.00 56.66 181 PHE A N 1
ATOM 1469 C CA . PHE A 1 181 ? -7.373 17.115 6.378 1.00 56.66 181 PHE A CA 1
ATOM 1470 C C . PHE A 1 181 ? -8.893 17.254 6.242 1.00 56.66 181 PHE A C 1
ATOM 1472 O O . PHE A 1 181 ? -9.420 18.343 6.457 1.00 56.66 181 PHE A O 1
ATOM 1479 N N . ALA A 1 182 ? -9.597 16.194 5.844 1.00 53.84 182 ALA A N 1
ATOM 1480 C CA . ALA A 1 182 ? -11.048 16.171 5.925 1.00 53.84 182 ALA A CA 1
ATOM 1481 C C . ALA A 1 182 ? -11.422 16.181 7.417 1.00 53.84 182 ALA A C 1
ATOM 1483 O O . ALA A 1 182 ? -11.065 15.256 8.146 1.00 53.84 182 ALA A O 1
ATOM 1484 N N . PHE A 1 183 ? -12.027 17.281 7.867 1.00 49.53 183 PHE A N 1
ATOM 1485 C CA . PHE A 1 183 ? -12.588 17.447 9.208 1.00 49.53 183 PHE A CA 1
ATOM 1486 C C . PHE A 1 183 ? -14.110 17.375 9.129 1.00 49.53 183 PHE A C 1
ATOM 1488 O O . PHE A 1 183 ? -14.650 17.861 8.104 1.00 49.53 183 PHE A O 1
#